Protein AF-A0A1J9QYQ4-F1 (afdb_monomer)

Secondary structure (DSSP, 8-state):
-PPPP------SHHHHHHHHHHHHHHHHHHHHHHHHHHHHHHHHHHHHHHHHHHHHHHHHHHHHHHHHHHHHHHHHHHHHHHHHHHHHHHHHHHHHHHHHHHHHHHHHHHHHHHHHHHHHHHHHHHHHHHHHHHHHHHHHHHHHHHHHHHHHHHHHHHHHHHHHTT---------------PPPPPPP------------------------------------------------------------------------

Radius of gyration: 69.28 Å; Cα contacts (8 Å, |Δi|>4): 0; chains: 1; bounding box: 137×69×219 Å

Mean predicted aligned error: 18.87 Å

Foldseek 3Di:
DDDDDDDPPPDPVVVVVVVVVVVVVVVVVVVVVVVVVVVVVVVVVVVVVVVVVVVVVVVVVVVVVVVVVVVVVVVVVVVVVVVVVVVVVVVVVVVVVVVVVVVVVVVVVVVVVVVVVVVVVVVVVVVVVVVVVVVVVVVVVVVVVVVVVVVVVVVVVVVVVVVVVPCPPDDDDDDDDDDDDDDDDDDDDDDDDDDDDDDDDDDDDDDDDDDPDPPPDDDPDDDDDDDDDDDDDDDDDDPDDDDDDPDDDPDPDDDDDDDD

Solvent-accessible surface area (backbone atoms only — not comparable to full-atom values): 16939 Å² total; per-residue (Å²): 138,82,85,81,86,79,82,93,80,83,75,73,72,63,56,58,56,51,53,57,51,52,56,57,54,55,67,63,48,55,63,53,58,52,50,53,49,52,51,48,53,51,51,52,50,50,50,51,53,50,51,51,50,52,51,51,51,52,49,54,52,50,53,51,53,51,54,50,51,54,51,53,51,52,50,52,52,50,55,52,52,51,50,51,50,50,53,52,51,52,52,50,52,51,51,54,51,53,51,50,51,50,52,52,52,52,51,48,52,51,50,50,54,52,49,53,54,51,50,53,51,50,52,51,52,54,51,52,50,51,50,52,53,53,51,51,52,52,49,52,53,52,48,53,52,50,52,55,53,52,52,49,51,50,53,52,50,54,54,49,55,57,48,66,78,66,58,72,85,78,88,81,81,85,90,77,88,84,84,86,82,86,83,81,82,84,81,83,84,82,77,80,83,88,80,84,82,80,86,85,81,91,77,94,76,82,91,78,78,86,87,85,86,89,85,82,78,83,82,80,86,77,87,82,83,89,79,90,83,84,81,95,74,89,77,91,78,79,91,73,87,78,84,78,78,86,76,82,82,83,79,82,77,79,83,78,84,79,90,131

Structure (mmCIF, N/CA/C/O backbone):
data_AF-A0A1J9QYQ4-F1
#
_entry.id   AF-A0A1J9QYQ4-F1
#
loop_
_atom_site.group_PDB
_atom_site.id
_atom_site.type_symbol
_atom_site.label_atom_id
_atom_site.label_alt_id
_atom_site.label_comp_id
_atom_site.label_asym_id
_atom_site.label_entity_id
_atom_site.label_seq_id
_atom_site.pdbx_PDB_ins_code
_atom_site.Cartn_x
_atom_site.Cartn_y
_atom_site.Cartn_z
_atom_site.occupancy
_atom_site.B_iso_or_equiv
_atom_site.auth_seq_id
_atom_site.auth_comp_id
_atom_site.auth_asym_id
_atom_site.auth_atom_id
_atom_site.pdbx_PDB_model_num
ATOM 1 N N . MET A 1 1 ? 65.890 -27.540 -121.790 1.00 46.41 1 MET A N 1
ATOM 2 C CA . MET A 1 1 ? 65.736 -26.117 -122.160 1.00 46.41 1 MET A CA 1
ATOM 3 C C . MET A 1 1 ? 65.415 -25.346 -120.889 1.00 46.41 1 MET A C 1
ATOM 5 O O . MET A 1 1 ? 64.316 -25.485 -120.377 1.00 46.41 1 MET A O 1
ATOM 9 N N . ASN A 1 2 ? 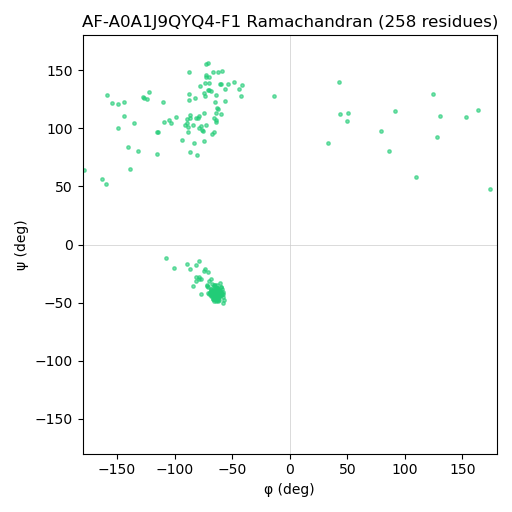66.407 -24.647 -120.334 1.00 45.38 2 ASN A N 1
ATOM 10 C CA . ASN A 1 2 ? 66.277 -23.819 -119.131 1.00 45.38 2 ASN A CA 1
ATOM 11 C C . ASN A 1 2 ? 65.833 -22.404 -119.531 1.00 45.38 2 ASN A C 1
ATOM 13 O O . ASN A 1 2 ? 66.490 -21.826 -120.401 1.00 45.38 2 ASN A O 1
ATOM 17 N N . PRO A 1 3 ? 64.788 -21.817 -118.920 1.00 64.88 3 PRO A N 1
ATOM 18 C CA . PRO A 1 3 ? 64.579 -20.384 -119.017 1.00 64.88 3 PRO A CA 1
ATOM 19 C C . PRO A 1 3 ? 65.604 -19.635 -118.140 1.00 64.88 3 PRO A C 1
ATOM 21 O O . PRO A 1 3 ? 65.907 -20.076 -117.028 1.00 64.88 3 PRO A O 1
ATOM 24 N N . PRO A 1 4 ? 66.159 -18.519 -118.642 1.00 53.59 4 PRO A N 1
ATOM 25 C CA . PR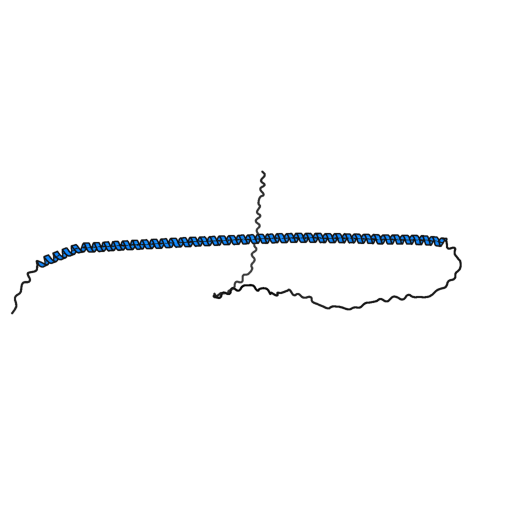O A 1 4 ? 67.156 -17.725 -117.943 1.00 53.59 4 PRO A CA 1
ATOM 26 C C . PRO A 1 4 ? 66.542 -16.931 -116.788 1.00 53.59 4 PRO A C 1
ATOM 28 O O . PRO A 1 4 ? 65.404 -16.459 -116.853 1.00 53.59 4 PRO A O 1
ATOM 31 N N . GLY A 1 5 ? 67.355 -16.785 -115.741 1.00 55.56 5 GLY A N 1
ATOM 32 C CA . GLY A 1 5 ? 67.069 -16.002 -114.552 1.00 55.56 5 GLY A CA 1
ATOM 33 C C . GLY A 1 5 ? 66.667 -14.566 -114.871 1.00 55.56 5 GLY A C 1
ATOM 34 O O . GLY A 1 5 ? 67.262 -13.895 -115.714 1.00 55.56 5 GLY A O 1
ATOM 35 N N . LYS A 1 6 ? 65.649 -14.104 -114.149 1.00 56.16 6 LYS A N 1
ATOM 36 C CA . LYS A 1 6 ? 65.265 -12.701 -114.064 1.00 56.16 6 LYS A CA 1
ATOM 37 C C . LYS A 1 6 ? 65.485 -12.245 -112.626 1.00 56.16 6 LYS A C 1
ATOM 39 O O . LYS A 1 6 ? 64.681 -12.521 -111.748 1.00 56.16 6 LYS A O 1
ATOM 44 N N . ASN A 1 7 ? 66.648 -11.634 -112.428 1.00 52.75 7 ASN A N 1
ATOM 45 C CA . ASN A 1 7 ? 66.885 -10.411 -111.664 1.00 52.75 7 ASN A CA 1
ATOM 46 C C . ASN A 1 7 ? 65.978 -10.182 -110.443 1.00 52.75 7 ASN A C 1
ATOM 48 O O . ASN A 1 7 ? 64.995 -9.453 -110.514 1.00 52.75 7 ASN A O 1
ATOM 52 N N . ALA A 1 8 ? 66.391 -10.735 -109.304 1.00 56.56 8 ALA A N 1
ATOM 53 C CA . ALA A 1 8 ? 66.002 -10.260 -107.982 1.00 56.56 8 ALA A CA 1
ATOM 54 C C . ALA A 1 8 ? 66.880 -9.049 -107.618 1.00 56.56 8 ALA A C 1
ATOM 56 O O . ALA A 1 8 ? 67.882 -9.208 -106.927 1.00 56.56 8 ALA A O 1
ATOM 57 N N . PHE A 1 9 ? 66.597 -7.865 -108.170 1.00 50.00 9 PHE A N 1
ATOM 58 C CA . PHE A 1 9 ? 67.326 -6.643 -107.796 1.00 50.00 9 PHE A CA 1
ATOM 59 C C . PHE A 1 9 ? 66.564 -5.354 -108.136 1.00 50.00 9 PHE A C 1
ATOM 61 O O . PHE A 1 9 ? 67.087 -4.456 -108.781 1.00 50.00 9 PHE A O 1
ATOM 68 N N . THR A 1 10 ? 65.312 -5.263 -107.704 1.00 53.84 10 THR A N 1
ATOM 69 C CA . THR A 1 10 ? 64.583 -3.997 -107.548 1.00 53.84 10 THR A CA 1
ATOM 70 C C . THR A 1 10 ? 63.612 -4.226 -106.401 1.00 53.84 10 THR A C 1
ATOM 72 O O . THR A 1 10 ? 62.668 -4.966 -106.619 1.00 53.84 10 THR A O 1
ATOM 75 N N . ASP A 1 11 ? 63.933 -3.752 -105.191 1.00 52.91 11 ASP A N 1
ATOM 76 C CA . ASP A 1 11 ? 62.990 -3.472 -104.078 1.00 52.91 11 ASP A CA 1
ATOM 77 C C . ASP A 1 11 ? 63.765 -3.072 -102.801 1.00 52.91 11 ASP A C 1
ATOM 79 O O . ASP A 1 11 ? 63.552 -3.595 -101.711 1.00 52.91 11 ASP A O 1
ATOM 83 N N . VAL A 1 12 ? 64.735 -2.156 -102.920 1.00 51.75 12 VAL A N 1
ATOM 84 C CA . VAL A 1 12 ? 65.411 -1.570 -101.740 1.00 51.75 12 VAL A CA 1
ATOM 85 C C . VAL A 1 12 ? 64.845 -0.182 -101.410 1.00 51.75 12 VAL A C 1
ATOM 87 O O . VAL A 1 12 ? 64.918 0.246 -100.263 1.00 51.75 12 VAL A O 1
ATOM 90 N N . GLU A 1 13 ? 64.193 0.495 -102.361 1.00 51.06 13 GLU A N 1
ATOM 91 C CA . GLU A 1 13 ? 63.594 1.817 -102.116 1.00 51.06 13 GLU A CA 1
ATOM 92 C C . GLU A 1 13 ? 62.157 1.761 -101.554 1.00 51.06 13 GLU A C 1
ATOM 94 O O . GLU A 1 13 ? 61.759 2.680 -100.837 1.00 51.06 13 GLU A O 1
ATOM 99 N N . ASP A 1 14 ? 61.420 0.654 -101.723 1.00 50.28 14 ASP A N 1
ATOM 100 C CA . ASP A 1 14 ? 60.082 0.478 -101.119 1.00 50.28 14 ASP A CA 1
ATOM 101 C C . ASP A 1 14 ? 60.117 0.023 -99.643 1.00 50.28 14 ASP A C 1
ATOM 103 O O . ASP A 1 14 ? 59.160 0.215 -98.890 1.00 50.28 14 ASP A O 1
ATOM 107 N N . VAL A 1 15 ? 61.252 -0.500 -99.162 1.00 52.12 15 VAL A N 1
ATOM 108 C CA . VAL A 1 15 ? 61.442 -0.865 -97.741 1.00 52.12 15 VAL A CA 1
ATOM 109 C C . VAL A 1 15 ? 61.687 0.374 -96.864 1.00 52.12 15 VAL A C 1
ATOM 111 O O . VAL A 1 15 ? 61.299 0.408 -95.691 1.00 52.12 15 VAL A O 1
ATOM 114 N N . VAL A 1 16 ? 62.280 1.429 -97.434 1.00 52.22 16 VAL A N 1
ATOM 115 C CA . VAL A 1 16 ? 62.594 2.683 -96.722 1.00 52.22 16 VAL A CA 1
ATOM 116 C C . VAL A 1 16 ? 61.350 3.573 -96.571 1.00 52.22 16 VAL A C 1
ATOM 118 O O . VAL A 1 16 ? 61.198 4.269 -95.566 1.00 52.22 16 VAL A O 1
ATOM 121 N N . THR A 1 17 ? 60.390 3.500 -97.498 1.00 51.81 17 THR A N 1
ATOM 122 C CA . THR A 1 17 ? 59.095 4.197 -97.371 1.00 51.81 17 THR A CA 1
ATOM 123 C C . THR A 1 17 ? 58.089 3.434 -96.496 1.00 51.81 17 THR A C 1
ATOM 125 O O . THR A 1 17 ? 57.285 4.072 -95.809 1.00 51.81 17 THR A O 1
ATOM 128 N N . ALA A 1 18 ? 58.166 2.098 -96.417 1.00 53.75 18 ALA A N 1
ATOM 129 C CA . ALA A 1 18 ? 57.350 1.288 -95.502 1.00 53.75 18 ALA A CA 1
ATOM 130 C C . ALA A 1 18 ? 57.719 1.507 -94.020 1.00 53.75 18 ALA A C 1
ATOM 132 O O . ALA A 1 18 ? 56.843 1.734 -93.183 1.00 53.75 18 ALA A O 1
ATOM 133 N N . THR A 1 19 ? 59.015 1.555 -93.697 1.00 54.12 19 THR A N 1
ATOM 134 C CA . THR A 1 19 ? 59.499 1.793 -92.322 1.00 54.12 19 THR A CA 1
ATOM 135 C C . THR A 1 19 ? 59.249 3.224 -91.836 1.00 54.12 19 THR A C 1
ATOM 137 O O . THR A 1 19 ? 58.938 3.436 -90.662 1.00 54.12 19 THR A O 1
ATOM 140 N N . SER A 1 20 ? 59.269 4.219 -92.732 1.00 52.69 20 SER A N 1
ATOM 141 C CA . SER A 1 20 ? 58.924 5.602 -92.371 1.00 52.69 20 SER A CA 1
ATOM 142 C C . SER A 1 20 ? 57.418 5.816 -92.137 1.00 52.69 20 SER A C 1
ATOM 144 O O . SER A 1 20 ? 57.039 6.770 -91.450 1.00 52.69 20 SER A O 1
ATOM 146 N N . ARG A 1 21 ? 56.545 4.943 -92.665 1.00 53.66 21 ARG A N 1
ATOM 147 C CA . ARG A 1 21 ? 55.085 4.999 -92.455 1.00 53.66 21 ARG A CA 1
ATOM 148 C C . ARG A 1 21 ? 54.658 4.326 -91.147 1.00 53.66 21 ARG A C 1
ATOM 150 O O . ARG A 1 21 ? 53.767 4.839 -90.471 1.00 53.66 21 ARG A O 1
ATOM 157 N N . GLU A 1 22 ? 55.329 3.246 -90.747 1.00 56.28 22 GLU A N 1
ATOM 158 C CA . GLU A 1 22 ? 55.095 2.578 -89.456 1.00 56.28 22 GLU A CA 1
ATOM 159 C C . GLU A 1 22 ? 55.623 3.393 -88.266 1.00 56.28 22 GLU A C 1
ATOM 161 O O . GLU A 1 22 ? 54.964 3.475 -87.226 1.00 56.28 22 GLU A O 1
ATOM 166 N N . PHE A 1 23 ? 56.747 4.097 -88.433 1.00 55.88 23 PHE A N 1
ATOM 167 C CA . PHE A 1 23 ? 57.279 4.979 -87.390 1.00 55.88 23 PHE A CA 1
ATOM 168 C C . PHE A 1 23 ? 56.357 6.182 -87.108 1.00 55.88 23 PHE A C 1
ATOM 170 O O . PHE A 1 23 ? 56.184 6.580 -85.956 1.00 55.88 23 PHE A O 1
ATOM 177 N N . ASN A 1 24 ? 55.685 6.718 -88.134 1.00 57.03 24 ASN A N 1
ATOM 178 C CA . ASN A 1 24 ? 54.745 7.833 -87.970 1.00 57.03 24 ASN A CA 1
ATOM 179 C C . ASN A 1 24 ? 53.371 7.386 -87.414 1.00 57.03 24 ASN A C 1
ATOM 181 O O . ASN A 1 24 ? 52.717 8.145 -86.702 1.00 57.03 24 ASN A O 1
ATOM 185 N N . GLN A 1 25 ? 52.948 6.136 -87.655 1.00 61.09 25 GLN A N 1
ATOM 186 C CA . GLN A 1 25 ? 51.765 5.553 -86.995 1.00 61.09 25 GLN A CA 1
ATOM 187 C C . GLN A 1 25 ? 52.007 5.231 -85.514 1.00 61.09 25 GLN A C 1
ATOM 189 O O . GLN A 1 25 ? 51.106 5.408 -84.696 1.00 61.09 25 GLN A O 1
ATOM 194 N N . SER A 1 26 ? 53.219 4.806 -85.154 1.00 61.38 26 SER A N 1
ATOM 195 C CA . SER A 1 26 ? 53.617 4.562 -83.761 1.00 61.38 26 SER A CA 1
ATOM 196 C C . SER A 1 26 ? 53.570 5.842 -82.911 1.00 61.38 26 SER A C 1
ATOM 198 O O . SER A 1 26 ? 53.078 5.831 -81.781 1.00 61.38 26 SER A O 1
ATOM 200 N N . ASN A 1 27 ? 53.979 6.982 -83.480 1.00 65.31 27 ASN A N 1
ATOM 201 C CA . ASN A 1 27 ? 54.030 8.250 -82.748 1.00 65.31 27 ASN A CA 1
ATOM 202 C C . ASN A 1 27 ? 52.642 8.883 -82.500 1.00 65.31 27 ASN A C 1
ATOM 204 O O . ASN A 1 27 ? 52.478 9.647 -81.553 1.00 65.31 27 ASN A O 1
ATOM 208 N N . MET A 1 28 ? 51.630 8.536 -83.308 1.00 64.12 28 MET A N 1
ATOM 209 C CA . MET A 1 28 ? 50.243 9.001 -83.135 1.00 64.12 28 MET A CA 1
ATOM 210 C C . MET A 1 28 ? 49.391 8.101 -82.222 1.00 64.12 28 MET A C 1
ATOM 212 O O . MET A 1 28 ? 48.359 8.558 -81.745 1.00 64.12 28 MET A O 1
ATOM 216 N N . ARG A 1 29 ? 49.805 6.853 -81.946 1.00 73.06 29 ARG A N 1
ATOM 217 C CA . ARG A 1 29 ? 49.089 5.937 -81.027 1.00 73.06 29 ARG A CA 1
ATOM 218 C C . ARG A 1 29 ? 49.399 6.189 -79.549 1.00 73.06 29 ARG A C 1
ATOM 220 O O . ARG A 1 29 ? 48.534 6.023 -78.696 1.00 73.06 29 ARG A O 1
ATOM 227 N N . ARG A 1 30 ? 50.614 6.648 -79.242 1.00 76.94 30 ARG A N 1
ATOM 228 C CA . ARG A 1 30 ? 51.075 6.901 -77.867 1.00 76.94 30 ARG A CA 1
ATOM 229 C C . ARG A 1 30 ? 50.227 7.931 -77.081 1.00 76.94 30 ARG A C 1
ATOM 231 O O . ARG A 1 30 ? 49.970 7.684 -75.907 1.00 76.94 30 ARG A O 1
ATOM 238 N N . PRO A 1 31 ? 49.726 9.030 -77.683 1.00 86.25 31 PRO A N 1
ATOM 239 C CA . PRO A 1 31 ? 48.844 9.980 -76.994 1.00 86.25 31 PRO A CA 1
ATOM 240 C C . PRO A 1 31 ? 47.428 9.453 -76.704 1.00 86.25 31 PRO A C 1
ATOM 242 O O . PRO A 1 31 ? 46.764 9.974 -75.809 1.00 86.25 31 PRO A O 1
ATOM 245 N N . GLU A 1 32 ? 46.932 8.467 -77.461 1.00 87.44 32 GLU A N 1
ATOM 246 C CA . GLU A 1 32 ? 45.596 7.890 -77.240 1.00 87.44 32 GLU A CA 1
ATOM 247 C C . GLU A 1 32 ? 45.595 6.931 -76.043 1.00 87.44 32 GLU A C 1
ATOM 249 O O . GLU A 1 32 ? 44.718 7.030 -75.186 1.00 87.44 32 GLU A O 1
ATOM 254 N N . GLU A 1 33 ? 46.624 6.088 -75.921 1.00 89.19 33 GLU A N 1
ATOM 255 C CA . GLU A 1 33 ? 46.789 5.176 -74.779 1.00 89.19 33 GLU A CA 1
ATOM 256 C C . GLU A 1 33 ? 46.980 5.931 -73.449 1.00 89.19 33 GLU A C 1
ATOM 258 O O . GLU A 1 33 ? 46.441 5.528 -72.416 1.00 89.19 33 GLU A O 1
ATOM 263 N N . GLU A 1 34 ? 47.705 7.057 -73.459 1.00 91.69 34 GLU A N 1
ATOM 264 C CA . GLU A 1 34 ? 47.872 7.905 -72.269 1.00 91.69 34 GLU A CA 1
ATOM 265 C C . GLU A 1 34 ? 46.545 8.551 -71.836 1.00 91.69 34 GLU A C 1
ATOM 267 O O . GLU A 1 34 ? 46.222 8.539 -70.647 1.00 91.69 34 GLU A O 1
ATOM 272 N N . ARG A 1 35 ? 45.723 9.028 -72.783 1.00 90.69 35 ARG A N 1
ATOM 273 C CA . ARG A 1 35 ? 44.386 9.576 -72.484 1.00 90.69 35 ARG A CA 1
ATOM 274 C C . ARG A 1 35 ? 43.430 8.520 -71.938 1.00 90.69 35 ARG A C 1
ATOM 276 O O . ARG A 1 35 ? 42.704 8.803 -70.988 1.00 90.69 35 ARG A O 1
ATOM 283 N N . GLU A 1 36 ? 43.440 7.309 -72.496 1.00 94.31 36 GLU A N 1
ATOM 284 C CA . GLU A 1 36 ? 42.609 6.206 -71.998 1.00 94.31 36 GLU A CA 1
ATOM 285 C C . GLU A 1 36 ? 43.013 5.807 -70.570 1.00 94.31 36 GLU A C 1
ATOM 287 O O . GLU A 1 36 ? 42.156 5.574 -69.710 1.00 94.31 36 GLU A O 1
ATOM 292 N N . LYS A 1 37 ? 44.319 5.789 -70.279 1.00 94.50 37 LYS A N 1
ATOM 293 C CA . LYS A 1 37 ? 44.828 5.521 -68.933 1.00 94.50 37 LYS A CA 1
ATOM 294 C C . LYS A 1 37 ? 44.422 6.612 -67.937 1.00 94.50 37 LYS A C 1
ATOM 296 O O . LYS A 1 37 ? 43.935 6.276 -66.859 1.00 94.50 37 LYS A O 1
ATOM 301 N N . GLU A 1 38 ? 44.561 7.890 -68.292 1.00 94.38 38 GLU A N 1
ATOM 302 C CA . GLU A 1 38 ? 44.126 9.011 -67.445 1.00 94.38 38 GLU A CA 1
ATOM 303 C C . GLU A 1 38 ? 42.611 8.993 -67.191 1.00 94.38 38 GLU A C 1
ATOM 305 O O . GLU A 1 38 ? 42.165 9.225 -66.064 1.00 94.38 38 GLU A O 1
ATOM 310 N N . GLU A 1 39 ? 41.799 8.679 -68.205 1.00 95.50 39 GLU A N 1
ATOM 311 C CA . GLU A 1 39 ? 40.346 8.565 -68.051 1.00 95.50 39 GLU A CA 1
ATOM 312 C C . GLU A 1 39 ? 39.969 7.396 -67.131 1.00 95.50 39 GLU A C 1
ATOM 314 O O . GLU A 1 39 ? 39.103 7.539 -66.259 1.00 95.50 39 GLU A O 1
ATOM 319 N N . ARG A 1 40 ? 40.661 6.257 -67.257 1.00 95.00 40 ARG A N 1
ATOM 320 C CA . ARG A 1 40 ? 40.462 5.093 -66.389 1.00 95.00 40 ARG A CA 1
ATOM 321 C C . ARG A 1 40 ? 40.855 5.384 -64.943 1.00 95.00 40 ARG A C 1
ATOM 323 O O . ARG A 1 40 ? 40.077 5.068 -64.045 1.00 95.00 40 ARG A O 1
ATOM 330 N N . GLU A 1 41 ? 41.999 6.027 -64.713 1.00 96.31 41 GLU A N 1
ATOM 331 C CA . GLU A 1 41 ? 42.445 6.437 -63.374 1.00 96.31 41 GLU A CA 1
ATOM 332 C C . GLU A 1 41 ? 41.489 7.465 -62.751 1.00 96.31 41 GLU A C 1
ATOM 334 O O . GLU A 1 41 ? 41.138 7.363 -61.571 1.00 96.31 41 GLU A O 1
ATOM 339 N N . LYS A 1 42 ? 40.990 8.425 -63.541 1.00 96.50 42 LYS A N 1
ATOM 340 C CA . LYS A 1 42 ? 39.992 9.402 -63.087 1.00 96.50 42 LYS A CA 1
ATOM 341 C C . LYS A 1 42 ? 38.673 8.728 -62.704 1.00 96.50 42 LYS A C 1
ATOM 343 O O . LYS A 1 42 ? 38.123 9.041 -61.647 1.00 96.50 42 LYS A O 1
ATOM 348 N N . LYS A 1 43 ? 38.188 7.787 -63.518 1.00 96.50 43 LYS A N 1
ATOM 349 C CA . LYS A 1 43 ? 36.958 7.027 -63.254 1.00 96.50 43 LYS A CA 1
ATOM 350 C C . LYS A 1 43 ? 37.093 6.124 -62.027 1.00 96.50 43 LYS A C 1
ATOM 352 O O . LYS A 1 43 ? 36.175 6.070 -61.213 1.00 96.50 43 LYS A O 1
ATOM 357 N N . GLU A 1 44 ? 38.238 5.465 -61.852 1.00 97.00 44 GLU A N 1
ATOM 358 C CA . GLU A 1 44 ? 38.523 4.643 -60.670 1.00 97.00 44 GLU A CA 1
ATOM 359 C C . GLU A 1 44 ? 38.592 5.495 -59.394 1.00 97.00 44 GLU A C 1
ATOM 361 O O . GLU A 1 44 ? 38.019 5.127 -58.364 1.00 97.00 44 GLU A O 1
ATOM 366 N N . LYS A 1 45 ? 39.227 6.672 -59.461 1.00 96.62 45 LYS A N 1
ATOM 367 C CA . LYS A 1 45 ? 39.272 7.618 -58.342 1.00 96.62 45 LYS A CA 1
ATOM 368 C C . LYS A 1 45 ? 37.878 8.132 -57.974 1.00 96.62 45 LYS A C 1
ATOM 370 O O . LYS A 1 45 ? 37.538 8.139 -56.793 1.00 96.62 45 LYS A O 1
ATOM 375 N N . GLU A 1 46 ? 37.057 8.508 -58.954 1.00 96.75 46 GLU A N 1
ATOM 376 C CA . GLU A 1 46 ? 35.680 8.960 -58.719 1.00 96.75 46 GLU A CA 1
ATOM 377 C C . GLU A 1 46 ? 34.804 7.845 -58.122 1.00 96.75 46 GLU A C 1
ATOM 379 O O . GLU A 1 46 ? 34.051 8.079 -57.173 1.00 96.75 46 GLU A O 1
ATOM 384 N N . GLU A 1 47 ? 34.938 6.607 -58.608 1.00 97.25 47 GLU A N 1
ATOM 385 C CA . GLU A 1 47 ? 34.223 5.455 -58.055 1.00 97.25 47 GLU A CA 1
ATOM 386 C C . GLU A 1 47 ? 34.650 5.162 -56.608 1.00 97.25 47 GLU A C 1
ATOM 388 O O . GLU A 1 47 ? 33.800 4.893 -55.752 1.00 97.25 47 GLU A O 1
ATOM 393 N N . ARG A 1 48 ? 35.950 5.264 -56.305 1.00 96.06 48 ARG A N 1
ATOM 394 C CA . ARG A 1 48 ? 36.481 5.096 -54.947 1.00 96.06 48 ARG A CA 1
ATOM 395 C C . ARG A 1 48 ? 35.981 6.189 -54.005 1.00 96.06 48 ARG A C 1
ATOM 397 O O . ARG A 1 48 ? 35.525 5.869 -52.910 1.00 96.06 48 ARG A O 1
ATOM 404 N N . GLU A 1 49 ? 35.989 7.450 -54.435 1.00 97.31 49 GLU A N 1
ATOM 405 C CA . GLU A 1 49 ? 35.445 8.567 -53.652 1.00 97.31 49 GLU A CA 1
ATOM 406 C C . GLU A 1 49 ? 33.934 8.423 -53.417 1.00 97.31 49 GLU A C 1
ATOM 408 O O . GLU A 1 49 ? 33.440 8.729 -52.328 1.00 97.31 49 GLU A O 1
ATOM 413 N N . ARG A 1 50 ? 33.182 7.921 -54.406 1.00 96.88 50 ARG A N 1
ATOM 414 C CA . ARG A 1 50 ? 31.748 7.643 -54.262 1.00 96.88 50 ARG A CA 1
ATOM 415 C C . ARG A 1 50 ? 31.486 6.517 -53.261 1.00 96.88 50 ARG A C 1
ATOM 417 O O . ARG A 1 50 ? 30.625 6.681 -52.398 1.00 96.88 50 ARG A O 1
ATOM 424 N N . LYS A 1 51 ? 32.237 5.412 -53.339 1.00 97.00 51 LYS A N 1
ATOM 425 C CA . LYS A 1 51 ? 32.149 4.292 -52.385 1.00 97.00 51 LYS A CA 1
ATOM 426 C C . LYS A 1 51 ? 32.496 4.738 -50.963 1.00 97.00 51 LYS A C 1
ATOM 428 O O . LYS A 1 51 ? 31.744 4.438 -50.042 1.00 97.00 51 LYS A O 1
ATOM 433 N N . GLU A 1 52 ? 33.557 5.525 -50.786 1.00 97.38 52 GLU A N 1
ATOM 434 C CA . GLU A 1 52 ? 33.958 6.038 -49.470 1.00 97.38 52 GLU A CA 1
ATOM 435 C C . GLU A 1 52 ? 32.904 6.986 -48.868 1.00 97.38 52 GLU A C 1
ATOM 437 O O . GLU A 1 52 ? 32.600 6.904 -47.676 1.00 97.38 52 GLU A O 1
ATOM 442 N N . LYS A 1 53 ? 32.296 7.865 -49.680 1.00 96.75 53 LYS A N 1
ATOM 443 C CA . LYS A 1 53 ? 31.184 8.725 -49.236 1.00 96.75 53 LYS A CA 1
ATOM 444 C C . LYS A 1 53 ? 29.955 7.907 -48.834 1.00 96.75 53 LYS A C 1
ATOM 446 O O . LYS A 1 53 ? 29.365 8.185 -47.791 1.00 96.75 53 LYS A O 1
ATOM 451 N N . GLU A 1 54 ? 29.593 6.888 -49.613 1.00 97.12 54 GLU A N 1
ATOM 452 C CA . GLU A 1 54 ? 28.455 6.013 -49.310 1.00 97.12 54 GLU A CA 1
ATOM 453 C C . GLU A 1 54 ? 28.687 5.189 -48.030 1.00 97.12 54 GLU A C 1
ATOM 455 O O . GLU A 1 54 ? 27.775 5.035 -47.212 1.00 97.12 54 GLU A O 1
ATOM 460 N N . GLU A 1 55 ? 29.904 4.685 -47.810 1.00 97.31 55 GLU A N 1
ATOM 461 C CA . GLU A 1 55 ? 30.269 3.984 -46.576 1.00 97.31 55 GLU A CA 1
ATOM 462 C C . GLU A 1 55 ? 30.227 4.909 -45.356 1.00 97.31 55 GLU A C 1
ATOM 464 O O . GLU A 1 55 ? 29.613 4.546 -44.347 1.00 97.31 55 GLU A O 1
ATOM 469 N N . LYS A 1 56 ? 30.772 6.130 -45.462 1.00 96.94 56 LYS A N 1
ATOM 470 C CA . LYS A 1 56 ? 30.700 7.150 -44.402 1.00 96.94 56 LYS A CA 1
ATOM 471 C C . LYS A 1 56 ? 29.256 7.519 -44.056 1.00 96.94 56 LYS A C 1
ATOM 473 O O . LYS A 1 56 ? 28.906 7.572 -42.876 1.00 96.94 56 LYS A O 1
ATOM 478 N N . GLU A 1 57 ? 28.388 7.706 -45.051 1.00 97.50 57 GLU A N 1
ATOM 479 C CA . GLU A 1 57 ? 26.969 8.003 -44.818 1.00 97.50 57 GLU A CA 1
ATOM 480 C C . GLU A 1 57 ? 26.243 6.822 -44.147 1.00 97.50 57 GLU A C 1
ATOM 482 O O . GLU A 1 57 ? 25.464 7.006 -43.201 1.00 97.50 57 GLU A O 1
ATOM 487 N N . LYS A 1 58 ? 26.525 5.582 -44.575 1.00 96.88 58 LYS A N 1
ATOM 488 C CA . LYS A 1 58 ? 25.978 4.368 -43.946 1.00 96.88 58 LYS A CA 1
ATOM 489 C C . LYS A 1 58 ? 26.441 4.221 -42.497 1.00 96.88 58 LYS A C 1
ATOM 491 O O . LYS A 1 58 ? 25.620 3.865 -41.645 1.00 96.88 58 LYS A O 1
ATOM 496 N N . GLU A 1 59 ? 27.710 4.486 -42.199 1.00 97.38 59 GLU A N 1
ATOM 497 C CA . GLU A 1 59 ? 28.253 4.433 -40.839 1.00 97.38 59 GLU A CA 1
ATOM 498 C C . GLU A 1 59 ? 27.633 5.519 -39.947 1.00 97.38 59 GLU A C 1
ATOM 500 O O . GLU A 1 59 ? 27.149 5.219 -38.850 1.00 97.38 59 GLU A O 1
ATOM 505 N N . GLU A 1 60 ? 27.530 6.759 -40.433 1.00 97.38 60 GLU A N 1
ATOM 506 C CA . GLU A 1 60 ? 26.903 7.853 -39.689 1.00 97.38 60 GLU A CA 1
ATOM 507 C C . GLU A 1 60 ? 25.422 7.556 -39.402 1.00 97.38 60 GLU A C 1
ATOM 509 O O . GLU A 1 60 ? 24.942 7.750 -38.278 1.00 97.38 60 GLU A O 1
ATOM 514 N N . LYS A 1 61 ? 24.696 7.001 -40.380 1.00 96.81 61 LYS A N 1
ATOM 515 C CA . LYS A 1 61 ? 23.298 6.580 -40.219 1.00 96.81 61 LYS A CA 1
ATOM 516 C C . LYS A 1 61 ? 23.153 5.440 -39.209 1.00 96.81 61 LYS A C 1
ATOM 518 O O . LYS A 1 61 ? 22.216 5.466 -38.406 1.00 96.81 61 LYS A O 1
ATOM 523 N N . LYS A 1 62 ? 24.066 4.460 -39.201 1.00 96.88 62 LYS A N 1
ATOM 524 C CA . LYS A 1 62 ? 24.102 3.391 -38.183 1.00 96.88 62 LYS A CA 1
ATOM 525 C C . LYS A 1 62 ? 24.357 3.972 -36.789 1.00 96.88 62 LYS A C 1
ATOM 527 O O . LYS A 1 62 ? 23.582 3.696 -35.876 1.00 96.88 62 LYS A O 1
ATOM 532 N N . LYS A 1 63 ? 25.346 4.860 -36.648 1.00 97.31 63 LYS A N 1
ATOM 533 C CA . LYS A 1 63 ? 25.698 5.518 -35.379 1.00 97.31 63 LYS A CA 1
ATOM 534 C C . LYS A 1 63 ? 24.564 6.393 -34.834 1.00 97.31 63 LYS A C 1
ATOM 536 O O . LYS A 1 63 ? 24.313 6.387 -33.629 1.00 97.31 63 LYS A O 1
ATOM 541 N N . LYS A 1 64 ? 23.837 7.118 -35.696 1.00 96.88 64 LYS A N 1
ATOM 542 C CA . LYS A 1 64 ? 22.634 7.883 -35.309 1.00 96.88 64 LYS A CA 1
ATOM 543 C C . LYS A 1 64 ? 21.518 6.961 -34.809 1.00 96.88 64 LYS A C 1
ATOM 545 O O . LYS A 1 64 ? 21.001 7.192 -33.718 1.00 96.88 64 LYS A O 1
ATOM 550 N N . LYS A 1 65 ? 21.206 5.885 -35.544 1.00 96.25 65 LYS A N 1
ATOM 551 C CA . LYS A 1 65 ? 20.187 4.897 -35.140 1.00 96.25 65 LYS A CA 1
ATOM 552 C C . LYS A 1 65 ? 20.525 4.210 -33.814 1.00 96.25 65 LYS A C 1
ATOM 554 O O . LYS A 1 65 ? 19.636 3.991 -32.997 1.00 96.25 65 LYS A O 1
ATOM 559 N N . GLU A 1 66 ? 21.790 3.877 -33.580 1.00 97.44 66 GLU A N 1
ATOM 560 C CA . GLU A 1 66 ? 22.230 3.252 -32.329 1.00 97.44 66 GLU A CA 1
ATOM 561 C C . GLU A 1 66 ? 22.123 4.216 -31.138 1.00 97.44 66 GLU A C 1
ATOM 563 O O . GLU A 1 66 ? 21.569 3.857 -30.096 1.00 97.44 66 GLU A O 1
ATOM 568 N N . LYS A 1 67 ? 22.559 5.474 -31.304 1.00 96.44 67 LYS A N 1
ATOM 569 C CA . LYS A 1 67 ? 22.392 6.521 -30.282 1.00 96.44 67 LYS A CA 1
ATOM 570 C C . LYS A 1 67 ? 20.921 6.763 -29.941 1.00 96.44 67 LYS A C 1
ATOM 572 O O . LYS A 1 67 ? 20.588 6.924 -28.768 1.00 96.44 67 LYS A O 1
ATOM 577 N N . GLU A 1 68 ? 20.042 6.770 -30.941 1.00 97.75 68 GLU A N 1
ATOM 578 C CA . GLU A 1 68 ? 18.603 6.939 -30.740 1.00 97.75 68 GLU A CA 1
ATOM 579 C C . GLU A 1 68 ? 17.988 5.753 -29.983 1.00 97.75 68 GLU A C 1
ATOM 581 O O . GLU A 1 68 ? 17.273 5.964 -29.000 1.00 97.75 68 GLU A O 1
ATOM 586 N N . LYS A 1 69 ? 18.335 4.512 -30.358 1.00 97.25 69 LYS A N 1
ATOM 587 C CA . LYS A 1 69 ? 17.917 3.303 -29.628 1.00 97.25 69 LYS A CA 1
ATOM 588 C C . LYS A 1 69 ? 18.365 3.346 -28.168 1.00 97.25 69 LYS A C 1
ATOM 590 O O . LYS A 1 69 ? 17.531 3.174 -27.283 1.00 97.25 69 LYS A O 1
ATOM 595 N N . LYS A 1 70 ? 19.634 3.678 -27.907 1.00 97.44 70 LYS A N 1
ATOM 596 C CA . LYS A 1 70 ? 20.182 3.784 -26.545 1.00 97.44 70 LYS A CA 1
ATOM 597 C C . LYS A 1 70 ? 19.497 4.883 -25.724 1.00 97.44 70 LYS A C 1
ATOM 599 O O . LYS A 1 70 ? 19.244 4.698 -24.536 1.00 97.44 70 LYS A O 1
ATOM 604 N N . LYS A 1 71 ? 19.153 6.020 -26.344 1.00 97.38 71 LYS A N 1
ATOM 605 C CA . LYS A 1 71 ? 18.400 7.101 -25.684 1.00 97.38 71 LYS A CA 1
ATOM 606 C C . LYS A 1 71 ? 16.969 6.668 -25.349 1.00 97.38 71 LYS A C 1
ATOM 608 O O . LYS A 1 71 ? 16.507 6.944 -24.245 1.00 97.38 71 LYS A O 1
ATOM 613 N N . LYS A 1 72 ? 16.288 5.970 -26.264 1.00 97.31 72 LYS A N 1
ATOM 614 C CA . LYS A 1 72 ? 14.928 5.450 -26.052 1.00 97.31 72 LYS A CA 1
ATOM 615 C C . LYS A 1 72 ? 14.891 4.378 -24.961 1.00 97.31 72 LYS A C 1
ATOM 617 O O . LYS A 1 72 ? 14.007 4.414 -24.114 1.00 97.31 72 LYS A O 1
ATOM 622 N N . GLU A 1 73 ? 15.866 3.475 -24.945 1.00 97.75 73 GLU A N 1
ATOM 623 C CA . GLU A 1 73 ? 15.998 2.442 -23.914 1.00 97.75 73 GLU A CA 1
ATOM 624 C C . GLU A 1 73 ? 16.284 3.048 -22.535 1.00 97.75 73 GLU A C 1
ATOM 626 O O . GLU A 1 73 ? 15.607 2.711 -21.566 1.00 97.75 73 GLU A O 1
ATOM 631 N N . LYS A 1 74 ? 17.204 4.021 -22.451 1.00 97.81 74 LYS A N 1
ATOM 632 C CA . LYS A 1 74 ? 17.473 4.744 -21.200 1.00 97.81 74 LYS A CA 1
ATOM 633 C C . LYS A 1 74 ? 16.229 5.473 -20.687 1.00 97.81 74 LYS A C 1
ATOM 635 O O . LYS A 1 74 ? 15.955 5.406 -19.494 1.00 97.81 74 LYS A O 1
ATOM 640 N N . LYS A 1 75 ? 15.467 6.127 -21.573 1.00 97.44 75 LYS A N 1
ATOM 641 C CA . LYS A 1 75 ? 14.217 6.804 -21.200 1.00 97.44 75 LYS A CA 1
ATOM 642 C C . LYS A 1 75 ? 13.175 5.810 -20.680 1.00 97.44 75 LYS A C 1
ATOM 644 O O . LYS A 1 75 ? 12.608 6.044 -19.623 1.00 97.44 75 LYS A O 1
ATOM 649 N N . LYS A 1 76 ? 12.990 4.677 -21.365 1.00 97.69 76 LYS A N 1
ATOM 650 C CA . LYS A 1 76 ? 12.059 3.624 -20.933 1.00 97.69 76 LYS A CA 1
ATOM 651 C C . LYS A 1 76 ? 12.436 3.057 -19.561 1.00 97.69 76 LYS A C 1
ATOM 653 O O . LYS A 1 76 ? 11.563 2.872 -18.726 1.00 97.69 76 LYS A O 1
ATOM 658 N N . LYS A 1 77 ? 13.732 2.837 -19.310 1.00 97.69 77 LYS A N 1
ATOM 659 C CA . LYS A 1 77 ? 14.225 2.366 -18.009 1.00 97.69 77 LYS A CA 1
ATOM 660 C C . LYS A 1 77 ? 13.983 3.386 -16.890 1.00 97.69 77 LYS A C 1
ATOM 662 O O . LYS A 1 77 ? 13.614 2.989 -15.794 1.00 97.69 77 LYS A O 1
ATOM 667 N N . GLN A 1 78 ? 14.160 4.679 -17.170 1.00 97.62 78 GLN A N 1
ATOM 668 C CA . GLN A 1 78 ? 13.857 5.747 -16.209 1.00 97.62 78 GLN A CA 1
ATOM 669 C C . GLN A 1 78 ? 12.356 5.850 -15.912 1.00 97.62 78 GLN A C 1
ATOM 671 O O . GLN A 1 78 ? 11.987 5.949 -14.750 1.00 97.62 78 GLN A O 1
ATOM 676 N N . GLU A 1 79 ? 11.498 5.767 -16.934 1.00 97.75 79 GLU A N 1
ATOM 677 C CA . GLU A 1 79 ? 10.036 5.765 -16.760 1.00 97.75 79 GLU A CA 1
ATOM 678 C C . GLU A 1 79 ? 9.562 4.540 -15.951 1.00 97.75 79 GLU A C 1
ATOM 680 O O . GLU A 1 79 ? 8.681 4.659 -15.103 1.00 97.75 79 GLU A O 1
ATOM 685 N N . GLU A 1 80 ? 10.163 3.365 -16.163 1.00 98.00 80 GLU A N 1
ATOM 686 C CA . GLU A 1 80 ? 9.850 2.148 -15.401 1.00 98.00 80 GLU A CA 1
ATOM 687 C C . GLU A 1 80 ? 10.310 2.237 -13.935 1.00 98.00 80 GLU A C 1
ATOM 689 O O . GLU A 1 80 ? 9.574 1.843 -13.031 1.00 98.00 80 GLU A O 1
ATOM 694 N N . GLU A 1 81 ? 11.496 2.796 -13.684 1.00 98.06 81 GLU A N 1
ATOM 695 C CA . GLU A 1 81 ? 12.015 3.023 -12.330 1.00 98.06 81 GLU A CA 1
ATOM 696 C C . GLU A 1 81 ? 11.180 4.061 -11.564 1.00 98.06 81 GLU A C 1
ATOM 698 O O . GLU A 1 81 ? 10.853 3.852 -10.395 1.00 98.06 81 GLU A O 1
ATOM 703 N N . GLU A 1 82 ? 10.769 5.144 -12.229 1.00 98.12 82 GLU A N 1
ATOM 704 C CA . GLU A 1 82 ? 9.886 6.158 -11.650 1.00 98.12 82 GLU A CA 1
ATOM 705 C C . GLU A 1 82 ? 8.508 5.579 -11.320 1.00 98.12 82 GLU A C 1
ATOM 707 O O . GLU A 1 82 ? 8.005 5.783 -10.213 1.00 98.12 82 GLU A O 1
ATOM 712 N N . LYS A 1 83 ? 7.931 4.781 -12.227 1.00 97.94 83 LYS A N 1
ATOM 713 C CA . LYS A 1 83 ? 6.657 4.099 -11.981 1.00 97.94 83 LYS A CA 1
ATOM 714 C C . LYS A 1 83 ? 6.748 3.141 -10.792 1.00 9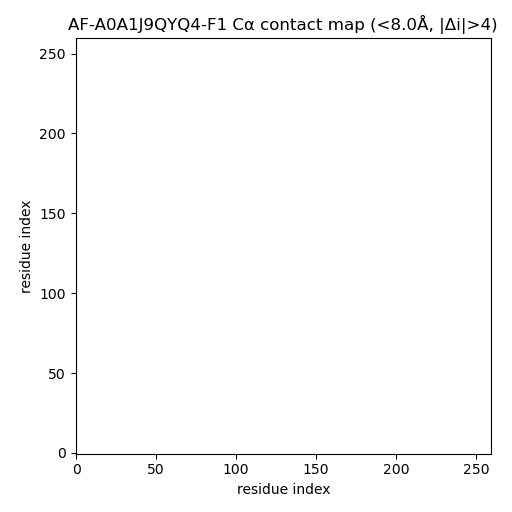7.94 83 LYS A C 1
ATOM 716 O O . LYS A 1 83 ? 5.874 3.156 -9.931 1.00 97.94 83 LYS A O 1
ATOM 721 N N . LYS A 1 84 ? 7.824 2.354 -10.700 1.00 97.94 84 LYS A N 1
ATOM 722 C CA . LYS A 1 84 ? 8.048 1.444 -9.569 1.00 97.94 84 LYS A CA 1
ATOM 723 C C . LYS A 1 84 ? 8.168 2.203 -8.245 1.00 97.94 84 LYS A C 1
ATOM 725 O O . LYS A 1 84 ? 7.617 1.764 -7.240 1.00 97.94 84 LYS A O 1
ATOM 730 N N . LYS A 1 85 ? 8.846 3.354 -8.245 1.00 97.94 85 LYS A N 1
ATOM 731 C CA . LYS A 1 85 ? 8.969 4.211 -7.059 1.00 97.94 85 LYS A CA 1
ATOM 732 C C . LYS A 1 85 ? 7.619 4.796 -6.630 1.00 97.94 85 LYS A C 1
ATOM 734 O O . LYS A 1 85 ? 7.334 4.819 -5.437 1.00 97.94 85 LYS A O 1
ATOM 739 N N . GLN A 1 86 ? 6.784 5.219 -7.580 1.00 97.50 86 GLN A N 1
ATOM 740 C CA . GLN A 1 86 ? 5.424 5.694 -7.294 1.00 97.50 86 GLN A CA 1
ATOM 741 C C . GLN A 1 86 ? 4.534 4.580 -6.724 1.00 97.50 86 GLN A C 1
ATOM 743 O O . GLN A 1 86 ? 3.825 4.811 -5.748 1.00 97.50 86 GLN A O 1
ATOM 748 N N . GLU A 1 87 ? 4.601 3.366 -7.279 1.00 97.50 87 GLU A N 1
ATOM 749 C CA . GLU A 1 87 ? 3.858 2.207 -6.761 1.00 97.50 87 GLU A CA 1
ATOM 750 C C . GLU A 1 87 ? 4.302 1.829 -5.335 1.00 97.50 87 GLU A C 1
ATOM 752 O O . GLU A 1 87 ? 3.463 1.528 -4.484 1.00 97.50 87 GLU A O 1
ATOM 757 N N . GLU A 1 88 ? 5.605 1.890 -5.038 1.00 97.81 88 GLU A N 1
ATOM 758 C CA . GLU A 1 88 ? 6.139 1.633 -3.694 1.00 97.81 88 GLU A CA 1
ATOM 759 C C . GLU A 1 88 ? 5.708 2.711 -2.684 1.00 97.81 88 GLU A C 1
ATOM 761 O O . GLU A 1 88 ? 5.319 2.390 -1.557 1.00 97.81 88 GLU A O 1
ATOM 766 N N . GLU A 1 89 ? 5.710 3.984 -3.086 1.00 97.94 89 GLU A N 1
ATOM 767 C CA . GLU A 1 89 ? 5.246 5.096 -2.251 1.00 97.94 89 GLU A CA 1
ATOM 768 C C . GLU A 1 89 ? 3.736 5.013 -1.974 1.00 97.94 89 GLU A C 1
ATOM 770 O O . GLU A 1 89 ? 3.307 5.178 -0.828 1.00 97.94 89 GLU A O 1
ATOM 775 N N . GLU A 1 90 ? 2.922 4.669 -2.979 1.00 98.06 90 GLU A N 1
ATOM 776 C CA . GLU A 1 90 ? 1.486 4.442 -2.791 1.00 98.06 90 GLU A CA 1
ATOM 777 C C . GLU A 1 90 ? 1.230 3.245 -1.864 1.00 98.06 90 GLU A C 1
ATOM 779 O O . GLU A 1 90 ? 0.393 3.322 -0.959 1.00 98.06 90 GLU A O 1
ATOM 784 N N . GLN A 1 91 ? 1.976 2.148 -2.030 1.00 97.75 91 GLN A N 1
ATOM 785 C CA . GLN A 1 91 ? 1.853 0.984 -1.157 1.00 97.75 91 GLN A CA 1
ATOM 786 C C . GLN A 1 91 ? 2.233 1.323 0.289 1.00 97.75 91 GLN A C 1
ATOM 788 O O . GLN A 1 91 ? 1.552 0.881 1.219 1.00 97.75 91 GLN A O 1
ATOM 793 N N . LYS A 1 92 ? 3.285 2.122 0.496 1.00 98.00 92 LYS A N 1
ATOM 794 C CA . LYS A 1 92 ? 3.685 2.592 1.825 1.00 98.00 92 LYS A CA 1
ATOM 795 C C . LYS A 1 92 ? 2.590 3.450 2.459 1.00 98.00 92 LYS A C 1
ATOM 797 O O . LYS A 1 92 ? 2.200 3.180 3.592 1.00 98.00 92 LYS A O 1
ATOM 802 N N . LYS A 1 93 ? 2.028 4.402 1.710 1.00 97.94 93 LYS A N 1
ATOM 803 C CA . LYS A 1 93 ? 0.932 5.259 2.181 1.00 97.94 93 LYS A CA 1
ATOM 804 C C . LYS A 1 93 ? -0.311 4.451 2.567 1.00 97.94 93 LYS A C 1
ATOM 806 O O . LYS A 1 93 ? -0.899 4.705 3.614 1.00 97.94 93 LYS A O 1
ATOM 811 N N . ARG A 1 94 ? -0.676 3.434 1.777 1.00 97.81 94 ARG A N 1
ATOM 812 C CA . ARG A 1 94 ? -1.789 2.522 2.103 1.00 97.81 94 ARG A CA 1
ATOM 813 C C . ARG A 1 94 ? -1.544 1.738 3.394 1.00 97.81 94 ARG A C 1
ATOM 815 O O . ARG A 1 94 ? -2.475 1.564 4.172 1.00 97.81 94 ARG A O 1
ATOM 822 N N . ARG A 1 95 ? -0.310 1.278 3.638 1.00 97.62 95 ARG A N 1
ATOM 823 C CA . ARG A 1 95 ? 0.044 0.574 4.884 1.00 97.62 95 ARG A CA 1
ATOM 824 C C . ARG A 1 95 ? -0.032 1.493 6.102 1.00 97.62 95 ARG A C 1
ATOM 826 O O . ARG A 1 95 ? -0.583 1.082 7.116 1.00 97.62 95 ARG A O 1
ATOM 833 N N . GLU A 1 96 ? 0.469 2.721 5.990 1.00 97.69 96 GLU A N 1
ATOM 834 C CA . GLU A 1 96 ? 0.387 3.719 7.067 1.00 97.69 96 GLU A CA 1
ATOM 835 C C . GLU A 1 96 ? -1.071 4.092 7.388 1.00 97.69 96 GLU A C 1
ATOM 837 O O . GLU A 1 96 ? -1.444 4.201 8.555 1.00 97.69 96 GLU A O 1
ATOM 842 N N . GLU A 1 97 ? -1.927 4.229 6.370 1.00 97.94 97 GLU A N 1
ATOM 843 C CA . GLU A 1 97 ? -3.358 4.494 6.558 1.00 97.94 97 GLU A CA 1
ATOM 844 C C . GLU A 1 97 ? -4.093 3.309 7.209 1.00 97.94 97 GLU A C 1
ATOM 846 O O . GLU A 1 97 ? -4.908 3.505 8.113 1.00 97.94 97 GLU A O 1
ATOM 851 N N . GLU A 1 98 ? -3.777 2.073 6.811 1.00 98.06 98 GLU A N 1
ATOM 852 C CA . GLU A 1 98 ? -4.342 0.869 7.429 1.00 98.06 98 GLU A CA 1
ATOM 853 C C . GLU A 1 98 ? -3.904 0.718 8.895 1.00 98.06 98 GLU A C 1
ATOM 855 O O . GLU A 1 98 ? -4.719 0.370 9.753 1.00 98.06 98 GLU A O 1
ATOM 860 N N . GLU A 1 99 ? -2.638 1.003 9.204 1.00 97.94 99 GLU A N 1
ATOM 861 C CA . GLU A 1 99 ? -2.126 0.979 10.575 1.00 97.94 99 GLU A CA 1
ATOM 862 C C . GLU A 1 99 ? -2.808 2.042 11.441 1.00 97.94 99 GLU A C 1
ATOM 864 O O . GLU A 1 99 ? -3.272 1.733 12.541 1.00 97.94 99 GLU A O 1
ATOM 869 N N . LYS A 1 100 ? -2.963 3.264 10.920 1.00 98.06 100 LYS A N 1
ATOM 870 C CA . LYS A 1 100 ? -3.686 4.335 11.612 1.00 98.06 100 LYS A CA 1
ATOM 871 C C . LYS A 1 100 ? -5.139 3.946 11.889 1.00 98.06 100 LYS A C 1
ATOM 873 O O . LYS A 1 100 ? -5.614 4.122 13.008 1.00 98.06 100 LYS A O 1
ATOM 878 N N . ARG A 1 101 ? -5.826 3.346 10.912 1.00 97.88 101 ARG A N 1
ATOM 879 C CA . ARG A 1 101 ? -7.204 2.868 11.084 1.00 97.88 101 ARG A CA 1
ATOM 880 C C . ARG A 1 101 ? -7.310 1.778 12.156 1.00 97.88 101 ARG A C 1
ATOM 882 O O . ARG A 1 101 ? -8.242 1.808 12.953 1.00 97.88 101 ARG A O 1
ATOM 889 N N . LYS A 1 102 ? -6.352 0.845 12.215 1.00 97.69 102 LYS A N 1
ATOM 890 C CA . LYS A 1 102 ? -6.302 -0.185 13.271 1.00 97.69 102 LYS A CA 1
ATOM 891 C C . LYS A 1 102 ? -6.079 0.421 14.656 1.00 97.69 102 LYS A C 1
ATOM 893 O O . LYS A 1 102 ? -6.714 -0.020 15.610 1.00 97.69 102 LYS A O 1
ATOM 898 N N . GLN A 1 103 ? -5.215 1.431 14.771 1.00 97.69 103 GLN A N 1
ATOM 899 C CA . GLN A 1 103 ? -4.992 2.136 16.037 1.00 97.69 103 GLN A CA 1
ATOM 900 C C . GLN A 1 103 ? -6.248 2.889 16.503 1.00 97.69 103 GLN A C 1
ATOM 902 O O . GLN A 1 103 ? -6.601 2.811 17.680 1.00 97.69 103 GLN A O 1
ATOM 907 N N . GLU A 1 104 ? -6.954 3.564 15.591 1.00 97.81 104 GLU A N 1
ATOM 908 C CA . GLU A 1 104 ? -8.217 4.249 15.897 1.00 97.81 104 GLU A CA 1
ATOM 909 C C . GLU A 1 104 ? -9.307 3.259 16.352 1.00 97.81 104 GLU A C 1
ATOM 911 O O . GLU A 1 104 ? -9.968 3.498 17.365 1.00 97.81 104 GLU A O 1
ATOM 916 N N . GLU A 1 105 ? -9.440 2.109 15.680 1.00 98.00 105 GLU A N 1
ATOM 917 C CA . GLU A 1 105 ? -10.389 1.050 16.058 1.00 98.00 105 GLU A CA 1
ATOM 918 C C . GLU A 1 105 ? -10.060 0.439 17.435 1.00 98.00 105 GLU A C 1
ATOM 920 O O . GLU A 1 105 ? -10.951 0.198 18.257 1.00 98.00 105 GLU A O 1
ATOM 925 N N . GLU A 1 106 ? -8.777 0.221 17.740 1.00 98.06 106 GLU A N 1
ATOM 926 C CA . GLU A 1 106 ? -8.354 -0.276 19.052 1.00 98.06 106 GLU A CA 1
ATOM 927 C C . GLU A 1 106 ? -8.630 0.750 20.166 1.00 98.06 106 GLU A C 1
ATOM 929 O O . GLU A 1 106 ? -9.087 0.386 21.260 1.00 98.06 106 GLU A O 1
ATOM 934 N N . GLU A 1 107 ? -8.411 2.040 19.899 1.00 98.12 107 GLU A N 1
ATOM 935 C CA . GLU A 1 107 ? -8.719 3.112 20.844 1.00 98.12 107 GLU A CA 1
ATOM 936 C C . GLU A 1 107 ? -10.230 3.226 21.098 1.00 98.12 107 GLU A C 1
ATOM 938 O O . GLU A 1 107 ? -10.654 3.358 22.255 1.00 98.12 107 GLU A O 1
ATOM 943 N N . GLU A 1 108 ? -11.053 3.121 20.054 1.00 98.12 108 GLU A N 1
ATOM 944 C CA . GLU A 1 108 ? -12.511 3.121 20.166 1.00 98.12 108 GLU A CA 1
ATOM 945 C C . GLU A 1 108 ? -13.000 1.929 20.999 1.00 98.12 108 GLU A C 1
ATOM 947 O O . GLU A 1 108 ? -13.718 2.113 21.988 1.00 98.12 108 GLU A O 1
ATOM 952 N N . LYS A 1 109 ? -12.497 0.723 20.717 1.00 97.94 109 LYS A N 1
ATOM 953 C CA . LYS A 1 109 ? -12.807 -0.489 21.489 1.00 97.94 109 LYS A CA 1
ATOM 954 C C . LYS A 1 109 ? -12.392 -0.363 22.957 1.00 97.94 109 LYS A C 1
ATOM 956 O O . LYS A 1 109 ? -13.095 -0.825 23.864 1.00 97.94 109 LYS A O 1
ATOM 961 N N . LYS A 1 110 ? -11.264 0.297 23.238 1.00 97.94 110 LYS A N 1
ATOM 962 C CA . LYS A 1 110 ? -10.802 0.574 24.607 1.00 97.94 110 LYS A CA 1
ATOM 963 C C . LYS A 1 110 ? -11.706 1.585 25.319 1.00 97.94 110 LYS A C 1
ATOM 965 O O . LYS A 1 110 ? -11.999 1.400 26.507 1.00 97.94 110 LYS A O 1
ATOM 970 N N . LYS A 1 111 ? -12.173 2.627 24.622 1.00 97.81 111 LYS A N 1
ATOM 971 C CA . LYS A 1 111 ? -13.145 3.605 25.146 1.00 97.81 111 LYS A CA 1
ATOM 972 C C . LYS A 1 111 ? -14.488 2.943 25.444 1.00 97.81 111 LYS A C 1
ATOM 974 O O . LYS A 1 111 ? -15.022 3.146 26.537 1.00 97.81 111 LYS A O 1
ATOM 979 N N . GLU A 1 112 ? -14.988 2.102 24.544 1.00 98.06 112 GLU A N 1
ATOM 980 C CA . GLU A 1 112 ? -16.242 1.372 24.729 1.00 98.06 112 GLU A CA 1
ATOM 981 C C . GLU A 1 112 ? -16.168 0.429 25.937 1.00 98.06 112 GLU A C 1
ATOM 983 O O . GLU A 1 112 ? -17.001 0.510 26.843 1.00 98.06 112 GLU A O 1
ATOM 988 N N . LYS A 1 113 ? -15.103 -0.377 26.043 1.00 97.69 113 LYS A N 1
ATOM 989 C CA . LYS A 1 113 ? -14.887 -1.270 27.192 1.00 97.69 113 LYS A CA 1
ATOM 990 C C . LYS A 1 113 ? -14.796 -0.504 28.516 1.00 97.69 113 LYS A C 1
ATOM 992 O O . LYS A 1 113 ? -15.288 -0.968 29.546 1.00 97.69 113 LYS A O 1
ATOM 997 N N . LYS A 1 114 ? -14.193 0.692 28.514 1.00 97.94 114 LYS A N 1
ATOM 998 C CA . LYS A 1 114 ? -14.140 1.569 29.696 1.00 97.94 114 LYS A CA 1
ATOM 999 C C . LYS A 1 114 ? -15.525 2.115 30.060 1.00 97.94 114 LYS A C 1
ATOM 1001 O O . LYS A 1 114 ? -15.836 2.194 31.249 1.00 97.94 114 LYS A O 1
ATOM 1006 N N . LYS A 1 115 ? -16.354 2.460 29.069 1.00 98.00 115 LYS A N 1
ATOM 1007 C CA . LYS A 1 115 ? -17.738 2.913 29.273 1.00 98.00 115 LYS A CA 1
ATOM 1008 C C . LYS A 1 115 ? -18.606 1.793 29.850 1.00 98.00 115 LYS A C 1
ATOM 1010 O O . LYS A 1 115 ? -19.216 2.011 30.893 1.00 98.00 115 LYS A O 1
ATOM 1015 N N . GLN A 1 116 ? -18.553 0.591 29.272 1.00 98.00 116 GLN A N 1
ATOM 1016 C CA . GLN A 1 116 ? -19.269 -0.587 29.777 1.00 98.00 116 GLN A CA 1
ATOM 1017 C C . GLN A 1 116 ? -18.874 -0.918 31.224 1.00 98.00 116 GLN A C 1
ATOM 1019 O O . GLN A 1 116 ? -19.738 -1.090 32.078 1.00 98.00 116 GLN A O 1
ATOM 1024 N N . LYS A 1 117 ? -17.572 -0.906 31.552 1.00 98.00 117 LYS A N 1
ATOM 1025 C CA . LYS A 1 117 ? -17.104 -1.152 32.928 1.00 98.00 117 LYS A CA 1
ATOM 1026 C C . LYS A 1 117 ? -17.588 -0.087 33.922 1.00 98.00 117 LYS A C 1
ATOM 1028 O O . LYS A 1 117 ? -17.844 -0.400 35.083 1.00 98.00 117 LYS A O 1
ATOM 1033 N N . LYS A 1 118 ? -17.694 1.178 33.494 1.00 97.88 118 LYS A N 1
ATOM 1034 C CA . LYS A 1 118 ? -18.222 2.266 34.333 1.00 97.88 118 LYS A CA 1
ATOM 1035 C C . LYS A 1 118 ? -19.723 2.098 34.577 1.00 97.88 118 LYS A C 1
ATOM 1037 O O . LYS A 1 118 ? -20.170 2.300 35.701 1.00 97.88 118 LYS A O 1
ATOM 1042 N N . GLU A 1 119 ? -20.474 1.714 33.553 1.00 97.88 119 GLU A N 1
ATOM 1043 C CA . GLU A 1 119 ? -21.913 1.464 33.647 1.00 97.88 119 GLU A CA 1
ATOM 1044 C C . GLU A 1 119 ? -22.226 0.242 34.522 1.00 97.88 119 GLU A C 1
ATOM 1046 O O . GLU A 1 119 ? -23.064 0.331 35.416 1.00 97.88 119 GLU A O 1
ATOM 1051 N N . GLU A 1 120 ? -21.478 -0.855 34.367 1.00 98.06 120 GLU A N 1
ATOM 1052 C CA . GLU A 1 120 ? -21.609 -2.044 35.219 1.00 98.06 120 GLU A CA 1
ATOM 1053 C C . GLU A 1 120 ? -21.322 -1.718 36.692 1.00 98.06 120 GLU A C 1
ATOM 1055 O O . GLU A 1 120 ? -22.054 -2.149 37.584 1.00 98.06 120 GLU A O 1
ATOM 1060 N N . ARG A 1 121 ? -20.280 -0.918 36.960 1.00 97.94 121 ARG A N 1
ATOM 1061 C CA . ARG A 1 121 ? -19.961 -0.479 38.322 1.00 97.94 121 ARG A CA 1
ATOM 1062 C C . ARG A 1 121 ? -21.075 0.383 38.913 1.00 97.94 121 ARG A C 1
ATOM 1064 O O . ARG A 1 121 ? -21.456 0.148 40.053 1.00 97.94 121 ARG A O 1
ATOM 1071 N N . LYS A 1 122 ? -21.625 1.321 38.136 1.00 98.06 122 LYS A N 1
ATOM 1072 C CA . LYS A 1 122 ? -22.741 2.164 38.582 1.00 98.06 122 LYS A CA 1
ATOM 1073 C C . LYS A 1 122 ? -23.980 1.325 38.903 1.00 98.06 122 LYS A C 1
ATOM 1075 O O . LYS A 1 122 ? -24.598 1.532 39.937 1.00 98.06 122 LYS A O 1
ATOM 1080 N N . LYS A 1 123 ? -24.295 0.332 38.065 1.00 98.06 123 LYS A N 1
ATOM 1081 C CA . LYS A 1 123 ? -25.420 -0.584 38.293 1.00 98.06 123 LYS A CA 1
ATOM 1082 C C . LYS A 1 123 ? -25.240 -1.421 39.564 1.00 98.06 123 LYS A C 1
ATOM 1084 O O . LYS A 1 123 ? -26.197 -1.590 40.309 1.00 98.06 123 LYS A O 1
ATOM 1089 N N . LYS A 1 124 ? -24.021 -1.905 39.838 1.00 97.88 124 LYS A N 1
ATOM 1090 C CA . LYS A 1 124 ? -23.705 -2.615 41.092 1.00 97.88 124 LYS A CA 1
ATOM 1091 C C . LYS A 1 124 ? -23.818 -1.710 42.320 1.00 97.88 124 LYS A C 1
ATOM 1093 O O . LYS A 1 124 ? -24.346 -2.154 43.331 1.00 97.88 124 LYS A O 1
ATOM 1098 N N . GLU A 1 125 ? -23.351 -0.465 42.231 1.00 97.88 125 GLU A N 1
ATOM 1099 C CA . GLU A 1 125 ? -23.474 0.517 43.319 1.00 97.88 125 GLU A CA 1
ATOM 1100 C C . GLU A 1 125 ? -24.954 0.858 43.599 1.00 97.88 125 GLU A C 1
ATOM 1102 O O . GLU A 1 125 ? -25.371 0.825 44.754 1.00 97.88 125 GLU A O 1
ATOM 1107 N N . GLU A 1 126 ? -25.773 1.073 42.561 1.00 97.81 126 GLU A N 1
ATOM 1108 C CA . GLU A 1 126 ? -27.225 1.304 42.695 1.00 97.81 126 GLU A CA 1
ATOM 1109 C C . GLU A 1 126 ? -27.967 0.081 43.279 1.00 97.81 126 GLU A C 1
ATOM 1111 O O . GLU A 1 126 ? -28.863 0.228 44.113 1.00 97.81 126 GLU A O 1
ATOM 1116 N N . GLU A 1 127 ? -27.593 -1.141 42.883 1.00 98.00 127 GLU A N 1
ATOM 1117 C CA . GLU A 1 127 ? -28.175 -2.377 43.425 1.00 98.00 127 GLU A CA 1
ATOM 1118 C C . GLU A 1 127 ? -27.798 -2.596 44.901 1.00 98.00 127 GLU A C 1
ATOM 1120 O O . GLU A 1 127 ? -28.645 -2.983 45.712 1.00 98.00 127 GLU A O 1
ATOM 1125 N N . GLU A 1 128 ? -26.549 -2.307 45.280 1.00 98.06 128 GLU A N 1
ATOM 1126 C CA . GLU A 1 128 ? -26.093 -2.397 46.668 1.00 98.06 128 GLU A CA 1
ATOM 1127 C C . GLU A 1 128 ? -26.784 -1.355 47.561 1.00 98.06 128 GLU A C 1
ATOM 1129 O O . 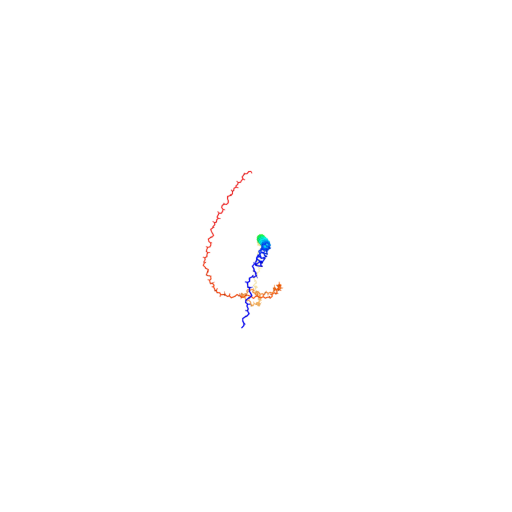GLU A 1 128 ? -27.190 -1.675 48.682 1.00 98.06 128 GLU A O 1
ATOM 1134 N N . GLU A 1 129 ? -26.970 -0.127 47.069 1.00 98.19 129 GLU A N 1
ATOM 1135 C CA . GLU A 1 129 ? -27.703 0.919 47.785 1.00 98.19 129 GLU A CA 1
ATOM 1136 C C . GLU A 1 129 ? -29.168 0.524 48.003 1.00 98.19 129 GLU A C 1
ATOM 1138 O O . GLU A 1 129 ? -29.670 0.602 49.129 1.00 98.19 129 GLU A O 1
ATOM 1143 N N . LYS A 1 130 ? -29.836 0.001 46.967 1.00 98.06 130 LYS A N 1
ATOM 1144 C CA . LYS A 1 130 ? -31.214 -0.492 47.079 1.00 98.06 130 LYS A CA 1
ATOM 1145 C C . LYS A 1 130 ? -31.328 -1.631 48.093 1.00 98.06 130 LYS A C 1
ATOM 1147 O O . LYS A 1 130 ? -32.236 -1.627 48.924 1.00 98.06 130 LYS A O 1
ATOM 1152 N N . ARG A 1 131 ? -30.379 -2.571 48.090 1.00 98.19 131 ARG A N 1
ATOM 1153 C CA . ARG A 1 131 ? -30.341 -3.675 49.060 1.00 98.19 131 ARG A CA 1
ATOM 1154 C C . ARG A 1 131 ? -30.160 -3.174 50.497 1.00 98.19 131 ARG A C 1
ATOM 1156 O O . ARG A 1 131 ? -30.823 -3.688 51.397 1.00 98.19 131 ARG A O 1
ATOM 1163 N N . LYS A 1 132 ? -29.315 -2.159 50.722 1.00 97.88 132 LYS A N 1
ATOM 1164 C CA . LYS A 1 132 ? -29.145 -1.523 52.043 1.00 97.88 132 LYS A CA 1
ATOM 1165 C C . LYS A 1 132 ? -30.422 -0.821 52.508 1.00 97.88 132 LYS A C 1
ATOM 1167 O O . LYS A 1 132 ? -30.802 -0.981 53.666 1.00 97.88 132 LYS A O 1
ATOM 1172 N N . GLN A 1 133 ? -31.109 -0.102 51.617 1.00 97.69 133 GLN A N 1
ATOM 1173 C CA . GLN A 1 133 ? -32.386 0.549 51.935 1.00 97.69 133 GLN A CA 1
ATOM 1174 C C . GLN A 1 133 ? -33.475 -0.473 52.300 1.00 97.69 133 GLN A C 1
ATOM 1176 O O . GLN A 1 133 ? -34.166 -0.301 53.306 1.00 97.69 133 GLN A O 1
ATOM 1181 N N . GLU A 1 134 ? -33.597 -1.568 51.542 1.00 97.88 134 GLU A N 1
ATOM 1182 C CA . GLU A 1 134 ? -34.546 -2.650 51.842 1.00 97.88 134 GLU A CA 1
ATOM 1183 C C . GLU A 1 134 ? -34.235 -3.337 53.185 1.00 97.88 134 GLU A C 1
ATOM 1185 O O . GLU A 1 134 ? -35.148 -3.632 53.965 1.00 97.88 134 GLU A O 1
ATOM 1190 N N . GLU A 1 135 ? -32.956 -3.563 53.501 1.00 97.94 135 GLU A N 1
ATOM 1191 C CA . GLU A 1 135 ? -32.531 -4.140 54.780 1.00 97.94 135 GLU A CA 1
ATOM 1192 C C . GLU A 1 135 ? -32.834 -3.205 55.965 1.00 97.94 135 GLU A C 1
ATOM 1194 O O . GLU A 1 135 ? -33.353 -3.651 56.997 1.00 97.94 135 GLU A O 1
ATOM 1199 N N . GLU A 1 136 ? -32.590 -1.901 55.814 1.00 98.06 136 GLU A N 1
ATOM 1200 C CA . GLU A 1 136 ? -32.918 -0.898 56.829 1.00 98.06 136 GLU A CA 1
ATOM 1201 C C . GLU A 1 136 ? -34.437 -0.801 57.057 1.00 98.06 136 GLU A C 1
ATOM 1203 O O . GLU A 1 136 ? -34.898 -0.767 58.205 1.00 98.06 136 GLU A O 1
ATOM 1208 N N . GLU A 1 137 ? -35.241 -0.835 55.990 1.00 98.00 137 GLU A N 1
ATOM 1209 C CA . GLU A 1 137 ? -36.702 -0.831 56.090 1.00 98.00 137 GLU A CA 1
ATOM 1210 C C . GLU A 1 137 ? -37.220 -2.099 56.792 1.00 98.00 137 GLU A C 1
ATOM 1212 O O . GLU A 1 137 ? -38.090 -2.025 57.671 1.00 98.00 137 GLU A O 1
ATOM 1217 N N . GLN A 1 138 ? -36.654 -3.271 56.479 1.00 97.75 138 GLN A N 1
ATOM 1218 C CA . GLN A 1 138 ? -36.976 -4.511 57.188 1.00 97.75 138 GLN A CA 1
ATOM 1219 C C . GLN A 1 138 ? -36.601 -4.441 58.671 1.00 97.75 138 GLN A C 1
ATOM 1221 O O . GLN A 1 138 ? -37.368 -4.920 59.519 1.00 97.75 138 GLN A O 1
ATOM 1226 N N . ARG A 1 139 ? -35.458 -3.837 59.013 1.00 98.06 139 ARG A N 1
ATOM 1227 C CA . ARG A 1 139 ? -35.025 -3.654 60.404 1.00 98.06 139 ARG A CA 1
ATOM 1228 C C . ARG A 1 139 ? -35.986 -2.735 61.162 1.00 98.06 139 ARG A C 1
ATOM 1230 O O . ARG A 1 139 ? -36.472 -3.139 62.221 1.00 98.06 139 ARG A O 1
ATOM 1237 N N . LYS A 1 140 ? -36.381 -1.598 60.575 1.00 97.69 140 LYS A N 1
ATOM 1238 C CA . LYS A 1 140 ? -37.398 -0.682 61.132 1.00 97.69 140 LYS A CA 1
ATOM 1239 C C . LYS A 1 140 ? -38.757 -1.368 61.315 1.00 97.69 140 LYS A C 1
ATOM 1241 O O . LYS A 1 140 ? -39.400 -1.205 62.353 1.00 97.69 140 LYS A O 1
ATOM 1246 N N . LYS A 1 141 ? -39.199 -2.196 60.357 1.00 97.56 141 LYS A N 1
ATOM 1247 C CA . LYS A 1 141 ? -40.440 -2.991 60.479 1.00 97.56 141 LYS A CA 1
ATOM 1248 C C . LYS A 1 141 ? -40.362 -4.014 61.619 1.00 97.56 141 LYS A C 1
ATOM 1250 O O . LYS A 1 141 ? -41.336 -4.172 62.359 1.00 97.56 141 LYS A O 1
ATOM 1255 N N . LYS A 1 142 ? -39.228 -4.707 61.784 1.00 97.25 142 LYS A N 1
ATOM 1256 C CA . LYS A 1 142 ? -39.009 -5.660 62.890 1.00 97.25 142 LYS A CA 1
ATOM 1257 C C . LYS A 1 142 ? -38.999 -4.956 64.249 1.00 97.25 142 LYS A C 1
ATOM 1259 O O . LYS A 1 142 ? -39.594 -5.473 65.192 1.00 97.25 142 LYS A O 1
ATOM 1264 N N . GLU A 1 143 ? -38.383 -3.783 64.343 1.00 97.69 143 GLU A N 1
ATOM 1265 C CA . GLU A 1 143 ? -38.325 -2.987 65.572 1.00 97.69 143 GLU A CA 1
ATOM 1266 C C . GLU A 1 143 ? -39.704 -2.453 65.983 1.00 97.69 143 GLU A C 1
ATOM 1268 O O . GLU A 1 143 ? -40.136 -2.699 67.110 1.00 97.69 143 GLU A O 1
ATOM 1273 N N . LYS A 1 144 ? -40.475 -1.881 65.045 1.00 97.88 144 LYS A N 1
ATOM 1274 C CA . LYS A 1 144 ? -41.875 -1.480 65.290 1.00 97.88 144 LYS A CA 1
ATOM 1275 C C . LYS A 1 144 ? -42.751 -2.652 65.747 1.00 97.88 144 LYS A C 1
ATOM 1277 O O . LYS A 1 144 ? -43.566 -2.499 66.655 1.00 97.88 144 LYS A O 1
ATOM 1282 N N . LYS A 1 145 ? -42.582 -3.846 65.159 1.00 97.38 145 LYS A N 1
ATOM 1283 C CA . LYS A 1 145 ? -43.298 -5.060 65.603 1.00 97.38 145 LYS A CA 1
ATOM 1284 C C . LYS A 1 145 ? -42.909 -5.476 67.026 1.00 97.38 145 LYS A C 1
ATOM 1286 O O . LYS A 1 145 ? -43.784 -5.912 67.774 1.00 97.38 145 LYS A O 1
ATOM 1291 N N . LYS A 1 146 ? -41.632 -5.351 67.408 1.00 97.62 146 LYS A N 1
ATOM 1292 C CA . LYS A 1 146 ? -41.169 -5.629 68.779 1.00 97.62 146 LYS A CA 1
ATOM 1293 C C . LYS A 1 146 ? -41.751 -4.630 69.782 1.00 97.62 146 LYS A C 1
ATOM 1295 O O . LYS A 1 146 ? -42.310 -5.084 70.775 1.00 97.62 146 LYS A O 1
ATOM 1300 N N . GLN A 1 147 ? -41.710 -3.327 69.489 1.00 97.31 147 GLN A N 1
ATOM 1301 C CA . GLN A 1 147 ? -42.316 -2.292 70.340 1.00 97.31 147 GLN A CA 1
ATOM 1302 C C . GLN A 1 147 ? -43.817 -2.530 70.540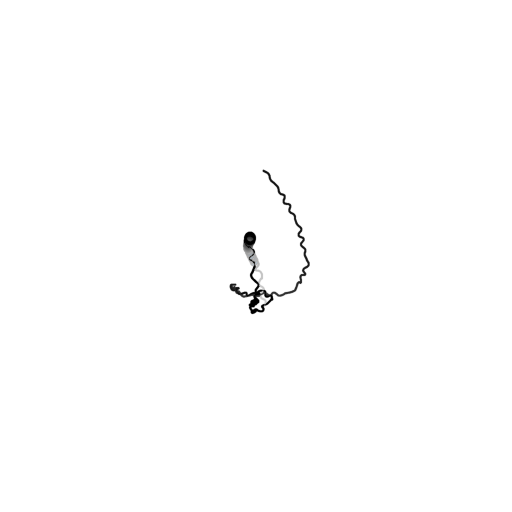 1.00 97.31 147 GLN A C 1
ATOM 1304 O O . GLN A 1 147 ? -44.263 -2.653 71.675 1.00 97.31 147 GLN A O 1
ATOM 1309 N N . LYS A 1 148 ? -44.581 -2.743 69.459 1.00 97.44 148 LYS A N 1
ATOM 1310 C CA . LYS A 1 148 ? -46.029 -3.012 69.549 1.00 97.44 148 LYS A CA 1
ATOM 1311 C C . LYS A 1 148 ? -46.357 -4.282 70.349 1.00 97.44 148 LYS A C 1
ATOM 1313 O O . LYS A 1 148 ? -47.385 -4.357 71.016 1.00 97.44 148 LYS A O 1
ATOM 1318 N N . LYS A 1 149 ? -45.495 -5.306 70.286 1.00 97.44 149 LYS A N 1
ATOM 1319 C CA . LYS A 1 149 ? -45.642 -6.528 71.095 1.00 97.44 149 LYS A CA 1
ATOM 1320 C C . LYS A 1 149 ? -45.348 -6.268 72.576 1.00 97.44 149 LYS A C 1
ATOM 1322 O O . LYS A 1 149 ? -45.998 -6.872 73.422 1.00 97.44 149 LYS A O 1
ATOM 1327 N N . GLN A 1 150 ? -44.378 -5.412 72.885 1.00 96.88 150 GLN A N 1
ATOM 1328 C CA . GLN A 1 150 ? -44.027 -5.041 74.256 1.00 96.88 150 GLN A CA 1
ATOM 1329 C C . GLN A 1 150 ? -45.112 -4.166 74.899 1.00 96.88 150 GLN A C 1
ATOM 1331 O O . GLN A 1 150 ? -45.507 -4.439 76.026 1.00 96.88 150 GLN A O 1
ATOM 1336 N N . GLU A 1 151 ? -45.663 -3.212 74.150 1.00 97.25 151 GLU A N 1
ATOM 1337 C CA . GLU A 1 151 ? -46.789 -2.368 74.569 1.00 97.25 151 GLU A CA 1
ATOM 1338 C C . GLU A 1 151 ? -48.051 -3.200 74.853 1.00 97.25 151 GLU A C 1
ATOM 1340 O O . GLU A 1 151 ? -48.660 -3.064 75.911 1.00 97.25 151 GLU A O 1
ATOM 1345 N N . ARG A 1 152 ? -48.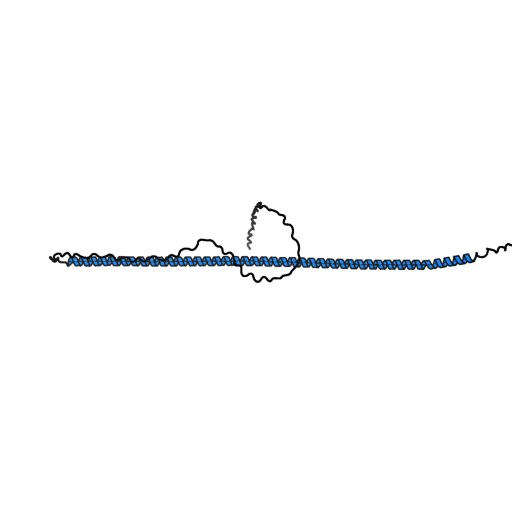388 -4.164 73.977 1.00 97.19 152 ARG A N 1
ATOM 1346 C CA . ARG A 1 152 ? -49.482 -5.122 74.235 1.00 97.19 152 ARG A CA 1
ATOM 1347 C C . ARG A 1 152 ? -49.281 -5.917 75.523 1.00 97.19 152 ARG A C 1
ATOM 1349 O O . ARG A 1 152 ? -50.235 -6.095 76.265 1.00 97.19 152 ARG A O 1
ATOM 1356 N N . LYS A 1 153 ? -48.058 -6.389 75.787 1.00 96.50 153 LYS A N 1
ATOM 1357 C CA . LYS A 1 153 ? -47.749 -7.122 77.025 1.00 96.50 153 LYS A CA 1
ATOM 1358 C C . LYS A 1 153 ? -47.895 -6.246 78.271 1.00 96.50 153 LYS A C 1
ATOM 1360 O O . LYS A 1 153 ? -48.322 -6.755 79.299 1.00 96.50 153 LYS A O 1
ATOM 1365 N N . GLN A 1 154 ? -47.538 -4.964 78.190 1.00 96.31 154 GLN A N 1
ATOM 1366 C CA . GLN A 1 154 ? -47.738 -4.020 79.293 1.00 96.31 154 GLN A CA 1
ATOM 1367 C C . GLN A 1 154 ? -49.227 -3.771 79.550 1.00 96.31 154 GLN A C 1
ATOM 1369 O O . GLN A 1 154 ? -49.659 -3.926 80.687 1.00 96.31 154 GLN A O 1
ATOM 1374 N N . GLN A 1 155 ? -50.022 -3.512 78.504 1.00 95.62 155 GLN A N 1
ATOM 1375 C CA . GLN A 1 155 ? -51.479 -3.373 78.638 1.00 95.62 155 GLN A CA 1
ATOM 1376 C C . GLN A 1 155 ? -52.139 -4.630 79.218 1.00 95.62 155 GLN A C 1
ATOM 1378 O O . GLN A 1 155 ? -53.012 -4.535 80.074 1.00 95.62 155 GLN A O 1
ATOM 1383 N N . GLU A 1 156 ? -51.724 -5.816 78.770 1.00 95.25 156 GLU A N 1
ATOM 1384 C CA . GLU A 1 156 ? -52.253 -7.089 79.268 1.00 95.25 156 GLU A CA 1
ATOM 1385 C C . GLU A 1 156 ? -51.893 -7.309 80.750 1.00 95.25 156 GLU A C 1
ATOM 1387 O O . GLU A 1 156 ? -52.716 -7.803 81.519 1.00 95.25 156 GLU A O 1
ATOM 1392 N N . HIS A 1 157 ? -50.703 -6.874 81.181 1.00 94.44 157 HIS A N 1
ATOM 1393 C CA . HIS A 1 157 ? -50.295 -6.925 82.586 1.00 94.44 157 HIS A CA 1
ATOM 1394 C C . HIS A 1 157 ? -51.071 -5.932 83.468 1.00 94.44 157 HIS A C 1
ATOM 1396 O O . HIS A 1 157 ? -51.525 -6.313 84.547 1.00 94.44 157 HIS A O 1
ATOM 1402 N N . GLU A 1 158 ? -51.282 -4.696 83.008 1.00 93.12 158 GLU A N 1
ATOM 1403 C CA . GLU A 1 158 ? -52.110 -3.701 83.712 1.00 93.12 158 GLU A CA 1
ATOM 1404 C C . GLU A 1 158 ? -53.566 -4.166 83.844 1.00 93.12 158 GLU A C 1
ATOM 1406 O O . GLU A 1 158 ? -54.171 -4.056 84.913 1.00 93.12 158 GLU A O 1
ATOM 1411 N N . GLN A 1 159 ? -54.125 -4.750 82.781 1.00 92.06 159 GLN A N 1
ATOM 1412 C CA . GLN A 1 159 ? -55.490 -5.272 82.786 1.00 92.06 159 GLN A CA 1
ATOM 1413 C C . GLN A 1 159 ? -55.637 -6.486 83.720 1.00 92.06 159 GLN A C 1
ATOM 1415 O O . GLN A 1 159 ? -56.670 -6.645 84.373 1.00 92.06 159 GLN A O 1
ATOM 1420 N N . MET A 1 160 ? -54.596 -7.318 83.834 1.00 90.56 160 MET A N 1
ATOM 1421 C CA . MET A 1 160 ? -54.553 -8.429 84.787 1.00 90.56 160 MET A CA 1
ATOM 1422 C C . MET A 1 160 ? -54.489 -7.935 86.241 1.00 90.56 160 MET A C 1
ATOM 1424 O O . MET A 1 160 ? -55.256 -8.431 87.064 1.00 90.56 160 MET A O 1
ATOM 1428 N N . GLN A 1 161 ? -53.664 -6.926 86.551 1.00 88.19 161 GLN A N 1
ATOM 1429 C CA . GLN A 1 161 ? -53.622 -6.326 87.895 1.00 88.19 161 GLN A CA 1
ATOM 1430 C C . GLN A 1 161 ? -54.963 -5.697 88.300 1.00 88.19 161 GLN A C 1
ATOM 1432 O O . GLN A 1 161 ? -55.393 -5.862 89.440 1.00 88.19 161 GLN A O 1
ATOM 1437 N N . GLN A 1 162 ? -55.666 -5.026 87.378 1.00 84.88 162 GLN A N 1
ATOM 1438 C CA . GLN A 1 162 ? -57.005 -4.495 87.672 1.00 84.88 162 GLN A CA 1
ATOM 1439 C C . GLN A 1 162 ? -58.034 -5.597 87.953 1.00 84.88 162 GLN A C 1
ATOM 1441 O O . GLN A 1 162 ? -58.920 -5.404 88.785 1.00 84.88 162 GLN A O 1
ATOM 1446 N N . ARG A 1 163 ? -57.934 -6.752 87.282 1.00 83.00 163 ARG A N 1
ATOM 1447 C CA . ARG A 1 163 ? -58.845 -7.879 87.525 1.00 83.00 163 ARG A CA 1
ATOM 1448 C C . ARG A 1 163 ? -58.643 -8.515 88.895 1.00 83.00 163 ARG A C 1
ATOM 1450 O O . ARG A 1 163 ? -59.632 -8.869 89.531 1.00 83.00 163 ARG A O 1
ATOM 1457 N N . ASP A 1 164 ? -57.398 -8.628 89.345 1.00 75.94 164 ASP A N 1
ATOM 1458 C CA . ASP A 1 164 ? -57.070 -9.255 90.630 1.00 75.94 164 ASP A CA 1
ATOM 1459 C C . ASP A 1 164 ? -57.571 -8.416 91.823 1.00 75.94 164 ASP A C 1
ATOM 1461 O O . ASP A 1 164 ? -58.008 -8.954 92.834 1.00 75.94 164 ASP A O 1
ATOM 1465 N N . TYR A 1 165 ? -57.640 -7.087 91.672 1.00 68.31 165 TYR A N 1
ATOM 1466 C CA . TYR A 1 165 ? -58.191 -6.190 92.699 1.00 68.31 165 TYR A CA 1
ATOM 1467 C C . TYR A 1 165 ? -59.734 -6.149 92.755 1.00 68.31 165 TYR A C 1
ATOM 1469 O O . TYR A 1 165 ? -60.298 -5.638 93.722 1.00 68.31 165 TYR A O 1
ATOM 1477 N N . GLY A 1 166 ? -60.432 -6.662 91.732 1.00 59.31 166 GLY A N 1
ATOM 1478 C CA . GLY A 1 166 ? -61.901 -6.652 91.637 1.00 59.31 166 GLY A CA 1
ATOM 1479 C C . GLY A 1 166 ? -62.575 -8.011 91.856 1.00 59.31 166 GLY A C 1
ATOM 1480 O O . GLY A 1 166 ? -63.796 -8.075 92.010 1.00 59.31 166 GLY A O 1
ATOM 1481 N N . ALA A 1 167 ? -61.812 -9.103 91.878 1.00 52.75 167 ALA A N 1
ATOM 1482 C CA . ALA A 1 167 ? -62.337 -10.444 92.094 1.00 52.75 167 ALA A CA 1
ATOM 1483 C C . ALA A 1 167 ? -62.434 -10.749 93.597 1.00 52.75 167 ALA A C 1
ATOM 1485 O O . ALA A 1 167 ? -61.601 -11.448 94.168 1.00 52.75 167 ALA A O 1
ATOM 1486 N N . SER A 1 168 ? -63.486 -10.240 94.246 1.00 53.34 168 SER A N 1
ATOM 1487 C CA . SER A 1 168 ? -63.927 -10.809 95.523 1.00 53.34 168 SER A CA 1
ATOM 1488 C C . SER A 1 168 ? -64.210 -12.305 95.293 1.00 53.34 168 SER A C 1
ATOM 1490 O O . SER A 1 168 ? -64.970 -12.627 94.372 1.00 53.34 168 SER A O 1
ATOM 1492 N N . PRO A 1 169 ? -63.567 -13.227 96.034 1.00 51.56 169 PRO A N 1
ATOM 1493 C CA . PRO A 1 169 ? -63.690 -14.657 95.795 1.00 51.56 169 PRO A CA 1
ATOM 1494 C C . PRO A 1 169 ? -65.138 -15.066 96.041 1.00 51.56 169 PRO A C 1
ATOM 1496 O O . PRO A 1 169 ? -65.583 -15.118 97.182 1.00 51.56 169 PRO A O 1
ATOM 1499 N N . ASN A 1 170 ? -65.881 -15.327 94.967 1.00 52.94 170 ASN A N 1
ATOM 1500 C CA . ASN A 1 170 ? -67.224 -15.876 95.065 1.00 52.94 170 ASN A CA 1
ATOM 1501 C C . ASN A 1 170 ? -67.093 -17.391 95.321 1.00 52.94 170 ASN A C 1
ATOM 1503 O O . ASN A 1 170 ? -66.606 -18.112 94.441 1.00 52.94 170 ASN A O 1
ATOM 1507 N N . PRO A 1 171 ? -67.441 -17.887 96.522 1.00 49.72 171 PRO A N 1
ATOM 1508 C CA . PRO A 1 171 ? -67.277 -19.282 96.872 1.00 49.72 171 PRO A CA 1
ATOM 1509 C C . PRO A 1 171 ? -68.451 -20.082 96.310 1.00 49.72 171 PRO A C 1
ATOM 1511 O O . PRO A 1 171 ? -69.566 -20.018 96.815 1.00 49.72 171 PRO A O 1
ATOM 1514 N N . GLY A 1 172 ? -68.175 -20.890 95.291 1.00 46.62 172 GLY A N 1
ATOM 1515 C CA . GLY A 1 172 ? -69.019 -22.034 94.969 1.00 46.62 172 GLY A CA 1
ATOM 1516 C C . GLY A 1 172 ? -69.463 -22.093 93.522 1.00 46.62 172 GLY A C 1
ATOM 1517 O O . GLY A 1 172 ? -70.540 -21.627 93.190 1.00 46.62 172 GLY A O 1
ATOM 1518 N N . HIS A 1 173 ? -68.697 -22.798 92.692 1.00 51.09 173 HIS A N 1
ATOM 1519 C CA . HIS A 1 173 ? -69.304 -23.619 91.650 1.00 51.09 173 HIS A CA 1
ATOM 1520 C C . HIS A 1 173 ? -68.492 -24.911 91.461 1.00 51.09 173 HIS A C 1
ATOM 1522 O O . HIS A 1 173 ? -67.283 -24.847 91.230 1.00 51.09 173 HIS A O 1
ATOM 1528 N N . PRO A 1 174 ? -69.127 -26.088 91.611 1.00 47.56 174 PRO A N 1
ATOM 1529 C CA . PRO A 1 174 ? -68.469 -27.377 91.476 1.00 47.56 174 PRO A CA 1
ATOM 1530 C C . PRO A 1 174 ? -68.134 -27.713 90.018 1.00 47.56 174 PRO A C 1
ATOM 1532 O O . PRO A 1 174 ? -68.876 -27.421 89.082 1.00 47.56 174 PRO A O 1
ATOM 1535 N N . TYR A 1 175 ? -66.984 -28.367 89.888 1.00 41.12 175 TYR A N 1
ATOM 1536 C CA . TYR A 1 175 ? -66.408 -28.999 88.706 1.00 41.12 175 TYR A CA 1
ATOM 1537 C C . TYR A 1 175 ? -67.417 -29.816 87.881 1.00 41.12 175 TYR A C 1
ATOM 1539 O O . TYR A 1 175 ? -68.093 -30.693 88.416 1.00 41.12 175 TYR A O 1
ATOM 1547 N N . THR A 1 176 ? -67.402 -29.636 86.556 1.00 55.53 176 THR A N 1
ATOM 1548 C CA . THR A 1 176 ? -67.841 -30.670 85.604 1.00 55.53 176 THR A CA 1
ATOM 1549 C C . THR A 1 176 ? -66.737 -30.912 84.561 1.00 55.53 176 THR A C 1
ATOM 1551 O O . THR A 1 176 ? -66.238 -29.953 83.971 1.00 55.53 176 THR A O 1
ATOM 1554 N N . PRO A 1 177 ? -66.293 -32.166 84.347 1.00 51.38 177 PRO A N 1
ATOM 1555 C CA . PRO A 1 177 ? -65.287 -32.500 83.346 1.00 51.38 177 PRO A CA 1
ATOM 1556 C C . PRO A 1 177 ? -65.955 -32.741 81.984 1.00 51.38 177 PRO A C 1
ATOM 1558 O O . PRO A 1 177 ? -66.649 -33.738 81.794 1.00 51.38 177 PRO A O 1
ATOM 1561 N N . ILE A 1 178 ? -65.732 -31.847 81.016 1.00 45.97 178 ILE A N 1
ATOM 1562 C CA . ILE A 1 178 ? -66.092 -32.088 79.612 1.00 45.97 178 ILE A CA 1
ATOM 1563 C C . ILE A 1 178 ? -64.910 -32.763 78.910 1.00 45.97 178 ILE A C 1
ATOM 1565 O O . ILE A 1 178 ? -63.886 -32.155 78.606 1.00 45.97 178 ILE A O 1
ATOM 1569 N N . TYR A 1 179 ? -65.080 -34.064 78.691 1.00 50.03 179 TYR A N 1
ATOM 1570 C CA . TYR A 1 179 ? -64.338 -34.865 77.729 1.00 50.03 179 TYR A CA 1
ATOM 1571 C C . TYR A 1 179 ? -64.750 -34.483 76.299 1.00 50.03 179 TYR A C 1
ATOM 1573 O O . TYR A 1 179 ? -65.941 -34.388 76.012 1.00 50.03 179 TYR A O 1
ATOM 1581 N N . GLY A 1 180 ? -63.780 -34.398 75.384 1.00 50.94 180 GLY A N 1
ATOM 1582 C CA . GLY A 1 180 ? -64.023 -34.661 73.961 1.00 50.94 180 GLY A CA 1
ATOM 1583 C C . GLY A 1 180 ? -63.511 -33.604 72.985 1.00 50.94 180 GLY A C 1
ATOM 1584 O O . GLY A 1 180 ? -64.080 -32.526 72.881 1.00 50.94 180 GLY A O 1
ATOM 1585 N N . ALA A 1 181 ? -62.472 -33.969 72.225 1.00 48.22 181 ALA A N 1
ATOM 1586 C CA . ALA A 1 181 ? -62.437 -33.961 70.752 1.00 48.22 181 ALA A CA 1
ATOM 1587 C C . ALA A 1 181 ? -60.996 -33.773 70.246 1.00 48.22 181 ALA A C 1
ATOM 1589 O O . ALA A 1 181 ? -60.394 -32.708 70.364 1.00 48.22 181 ALA A O 1
ATOM 1590 N N . ALA A 1 182 ? -60.450 -34.841 69.667 1.00 58.84 182 ALA A N 1
ATOM 1591 C CA . ALA A 1 182 ? -59.169 -34.847 68.975 1.00 58.84 182 ALA A CA 1
ATOM 1592 C C . ALA A 1 182 ? -59.264 -34.084 67.636 1.00 58.84 182 ALA A C 1
ATOM 1594 O O . ALA A 1 182 ? -60.184 -34.358 66.861 1.00 58.84 182 ALA A O 1
ATOM 1595 N N . PRO A 1 183 ? -58.324 -33.181 67.306 1.00 57.84 183 PRO A N 1
ATOM 1596 C CA . PRO A 1 183 ? -58.233 -32.617 65.966 1.00 57.84 183 PRO A CA 1
ATOM 1597 C C . PRO A 1 183 ? -57.480 -33.574 65.028 1.00 57.84 183 PRO A C 1
ATOM 1599 O O . PRO A 1 183 ? -56.358 -33.996 65.307 1.00 57.84 183 PRO A O 1
ATOM 1602 N N . GLN A 1 184 ? -58.113 -33.915 63.905 1.00 66.44 184 GLN A N 1
ATOM 1603 C CA . GLN A 1 184 ? -57.495 -34.659 62.806 1.00 66.44 184 GLN A CA 1
ATOM 1604 C C . GLN A 1 184 ? -56.386 -33.838 62.113 1.00 66.44 184 GLN A C 1
ATOM 1606 O O . GLN A 1 184 ? -56.509 -32.614 62.016 1.00 66.44 184 GLN A O 1
ATOM 1611 N N . PRO A 1 185 ? -55.329 -34.480 61.578 1.00 67.31 185 PRO A N 1
ATOM 1612 C CA . PRO A 1 185 ? -54.314 -33.803 60.774 1.00 67.31 185 PRO A CA 1
ATOM 1613 C C . PRO A 1 185 ? -54.810 -33.538 59.335 1.00 67.31 185 PRO A C 1
ATOM 1615 O O . PRO A 1 185 ? -55.372 -34.442 58.715 1.00 67.31 185 PRO A O 1
ATOM 1618 N N . PRO A 1 186 ? -54.583 -32.343 58.752 1.00 68.31 186 PRO A N 1
ATOM 1619 C CA . PRO A 1 186 ? -54.864 -32.109 57.341 1.00 68.31 186 PRO A CA 1
ATOM 1620 C C . PRO A 1 186 ? -53.830 -32.808 56.447 1.00 68.31 186 PRO A C 1
ATOM 1622 O O . PRO A 1 186 ? -52.618 -32.653 56.600 1.00 68.31 186 PRO A O 1
ATOM 1625 N N . LEU A 1 187 ? -54.362 -33.578 55.502 1.00 52.09 187 LEU A N 1
ATOM 1626 C CA . LEU A 1 187 ? -53.668 -34.310 54.451 1.00 52.09 187 LEU A CA 1
ATOM 1627 C C . LEU A 1 187 ? -52.859 -33.375 53.540 1.00 52.09 187 LEU A C 1
ATOM 1629 O O . LEU A 1 187 ? -53.326 -32.317 53.119 1.00 52.09 187 LEU A O 1
ATOM 1633 N N . CYS A 1 188 ? -51.649 -33.809 53.199 1.00 51.00 188 CYS A N 1
ATOM 1634 C CA . CYS A 1 188 ? -50.791 -33.200 52.191 1.00 51.00 188 CYS A CA 1
ATOM 1635 C C . CYS A 1 188 ? -51.356 -33.433 50.776 1.00 51.00 188 CYS A C 1
ATOM 1637 O O . CYS A 1 188 ? -51.614 -34.589 50.433 1.00 51.00 188 CYS A O 1
ATOM 1639 N N . PRO A 1 189 ? -51.444 -32.418 49.897 1.00 63.34 189 PRO A N 1
ATOM 1640 C CA . PRO A 1 189 ? -51.484 -32.654 48.461 1.00 63.34 189 PRO A CA 1
ATOM 1641 C C . PRO A 1 189 ? -50.058 -32.676 47.886 1.00 63.34 189 PRO A C 1
ATOM 1643 O O . PRO A 1 189 ? -49.393 -31.648 47.760 1.00 63.34 189 PRO A O 1
ATOM 1646 N N . TYR A 1 190 ? -49.605 -33.876 47.521 1.00 58.12 190 TYR A N 1
ATOM 1647 C CA . TYR A 1 190 ? -48.609 -34.081 46.465 1.00 58.12 190 TYR A CA 1
ATOM 1648 C C . TYR A 1 190 ? -49.130 -33.494 45.141 1.00 58.12 190 TYR A C 1
ATOM 1650 O O . TYR A 1 190 ? -50.326 -33.601 44.861 1.00 58.12 190 TYR A O 1
ATOM 1658 N N . PRO A 1 191 ? -48.235 -33.005 44.269 1.00 65.12 191 PRO A N 1
ATOM 1659 C CA . PRO A 1 191 ? -48.382 -33.360 42.862 1.00 65.12 191 PRO A CA 1
ATOM 1660 C C . PRO A 1 191 ? -47.140 -34.054 42.282 1.00 65.12 191 PRO A C 1
ATOM 1662 O O . PRO A 1 191 ? -46.004 -33.608 42.447 1.00 65.12 191 PRO A O 1
ATOM 1665 N N . SER A 1 192 ? -47.440 -35.169 41.605 1.00 56.16 192 SER A N 1
ATOM 1666 C CA . SER A 1 192 ? -46.760 -35.823 40.473 1.00 56.16 192 SER A CA 1
ATOM 1667 C C . SER A 1 192 ? -45.703 -34.960 39.768 1.00 56.16 192 SER A C 1
ATOM 1669 O O . SER A 1 192 ? -45.970 -33.813 39.431 1.00 56.16 192 SER A O 1
ATOM 1671 N N . LEU A 1 193 ? -44.460 -35.413 39.563 1.00 52.81 193 LEU A N 1
ATOM 1672 C CA . LEU A 1 193 ? -44.009 -36.371 38.529 1.00 52.81 193 LEU A CA 1
ATOM 1673 C C . LEU A 1 193 ? -44.615 -36.142 37.129 1.00 52.81 193 LEU A C 1
ATOM 1675 O O . LEU A 1 193 ? -45.815 -35.942 36.999 1.00 52.81 193 LEU A O 1
ATOM 1679 N N . CYS A 1 194 ? -43.763 -36.309 36.104 1.00 42.94 194 CYS A N 1
ATOM 1680 C CA . CYS A 1 194 ? -43.922 -36.041 34.657 1.00 42.94 194 CYS A CA 1
ATOM 1681 C C . CYS A 1 194 ? -43.450 -34.609 34.303 1.00 42.94 194 CYS A C 1
ATOM 1683 O O . CYS A 1 194 ? -44.025 -33.646 34.779 1.00 42.94 194 CYS A O 1
ATOM 1685 N N . VAL A 1 195 ? -42.405 -34.335 33.512 1.00 51.50 195 VAL A N 1
ATOM 1686 C CA . VAL A 1 195 ? -41.914 -34.988 32.289 1.00 51.50 195 VAL A CA 1
ATOM 1687 C C . VAL A 1 195 ? -40.425 -34.631 32.087 1.00 51.50 195 VAL A C 1
ATOM 1689 O O . VAL A 1 195 ? -40.051 -33.460 32.099 1.00 51.50 195 VAL A O 1
ATOM 1692 N N . GLN A 1 196 ? -39.585 -35.650 31.881 1.00 52.56 196 GLN A N 1
ATOM 1693 C CA . GLN A 1 196 ? -38.290 -35.536 31.195 1.00 52.56 196 GLN A CA 1
ATOM 1694 C C . GLN A 1 196 ? -38.498 -35.090 29.740 1.00 52.56 196 GLN A C 1
ATOM 1696 O O . GLN A 1 196 ? -39.412 -35.589 29.088 1.00 52.56 196 GLN A O 1
ATOM 1701 N N . PRO A 1 197 ? -37.546 -34.345 29.162 1.00 57.06 197 PRO A N 1
ATOM 1702 C CA . PRO A 1 197 ? -36.926 -34.882 27.953 1.00 57.06 197 PRO A CA 1
ATOM 1703 C C . PRO A 1 197 ? -35.485 -35.307 28.193 1.00 57.06 197 PRO A C 1
ATOM 1705 O O . PRO A 1 197 ? -34.610 -34.549 28.606 1.00 57.06 197 PRO A O 1
ATOM 1708 N N . CYS A 1 198 ? -35.289 -36.576 27.894 1.00 48.84 198 CYS A N 1
ATOM 1709 C CA . CYS A 1 198 ? -34.058 -37.237 27.546 1.00 48.84 198 CYS A CA 1
ATOM 1710 C C . CYS A 1 198 ? -33.250 -36.478 26.467 1.00 48.84 198 CYS A C 1
ATOM 1712 O O . CYS A 1 198 ? -33.799 -36.015 25.476 1.00 48.84 198 CYS A O 1
ATOM 1714 N N . TYR A 1 199 ? -31.927 -36.455 26.672 1.00 48.97 199 TYR A N 1
ATOM 1715 C CA . TYR A 1 199 ? -30.856 -36.562 25.671 1.00 48.97 199 TYR A CA 1
ATOM 1716 C C . TYR A 1 199 ? -30.885 -35.651 24.424 1.00 48.97 199 TYR A C 1
ATOM 1718 O O . TYR A 1 199 ? -31.595 -35.923 23.464 1.00 48.97 199 TYR A O 1
ATOM 1726 N N . ASN A 1 200 ? -29.904 -34.737 24.328 1.00 50.72 200 ASN A N 1
ATOM 1727 C CA . ASN A 1 200 ? -29.028 -34.754 23.150 1.00 50.72 200 ASN A CA 1
ATOM 1728 C C . ASN A 1 200 ? -27.625 -34.142 23.367 1.00 50.72 200 ASN A C 1
ATOM 1730 O O . ASN A 1 200 ? -27.460 -32.992 23.755 1.00 50.72 200 ASN A O 1
ATOM 1734 N N . HIS A 1 201 ? -26.647 -35.013 23.106 1.00 45.81 201 HIS A N 1
ATOM 1735 C CA . HIS A 1 201 ? -25.256 -34.864 22.672 1.00 45.81 201 HIS A CA 1
ATOM 1736 C C . HIS A 1 201 ? -24.280 -33.818 23.247 1.00 45.81 201 HIS A C 1
ATOM 1738 O O . HIS A 1 201 ? -24.251 -32.646 22.890 1.00 45.81 201 HIS A O 1
ATOM 1744 N N . LYS A 1 202 ? -23.287 -34.369 23.964 1.00 50.88 202 LYS A N 1
ATOM 1745 C CA . LYS A 1 202 ? -21.871 -34.000 23.826 1.00 50.88 202 LYS A CA 1
ATOM 1746 C C . LYS A 1 202 ? -21.361 -34.465 22.451 1.00 50.88 202 LYS A C 1
ATOM 1748 O O . LYS A 1 202 ? -21.530 -35.640 22.135 1.00 50.88 202 LYS A O 1
ATOM 1753 N N . GLY A 1 203 ? -20.677 -33.603 21.699 1.00 48.44 203 GLY A N 1
ATOM 1754 C CA . GLY A 1 203 ? -19.887 -34.014 20.532 1.00 48.44 203 GLY A CA 1
ATOM 1755 C C . GLY A 1 203 ? -19.512 -32.866 19.594 1.00 48.44 203 GLY A C 1
ATOM 1756 O O . GLY A 1 203 ? -20.380 -32.252 18.991 1.00 48.44 203 GLY A O 1
ATOM 1757 N N . ASN A 1 204 ? -18.210 -32.600 19.480 1.00 51.47 204 ASN A N 1
ATOM 1758 C CA . ASN A 1 204 ? -17.567 -31.731 18.492 1.00 51.47 204 ASN A CA 1
ATOM 1759 C C . ASN A 1 204 ? -18.119 -31.896 17.064 1.00 51.47 204 ASN A C 1
ATOM 1761 O O . ASN A 1 204 ? -18.015 -32.981 16.501 1.00 51.47 204 ASN A O 1
ATOM 1765 N N . CYS A 1 205 ? -18.504 -30.787 16.432 1.00 42.09 205 CYS A N 1
ATOM 1766 C CA . CYS A 1 205 ? -18.422 -30.617 14.981 1.00 42.09 205 CYS A CA 1
ATOM 1767 C C . CYS A 1 205 ? -18.058 -29.149 14.679 1.00 42.09 205 CYS A C 1
ATOM 1769 O O . CYS A 1 205 ? -18.876 -28.266 14.942 1.00 42.09 205 CYS A O 1
ATOM 1771 N N . PRO A 1 206 ? -16.845 -28.844 14.178 1.00 60.22 206 PRO A N 1
ATOM 1772 C CA . PRO A 1 206 ? -16.552 -27.525 13.624 1.00 60.22 206 PRO A CA 1
ATOM 1773 C C . PRO A 1 206 ? -17.316 -27.341 12.300 1.00 60.22 206 PRO A C 1
ATOM 1775 O O . PRO A 1 206 ? -17.436 -28.303 11.537 1.00 60.22 206 PRO A O 1
ATOM 1778 N N . PRO A 1 207 ? -17.815 -26.135 11.976 1.00 57.88 207 PRO A N 1
ATOM 1779 C CA . PRO A 1 207 ? -18.426 -25.894 10.677 1.00 57.88 207 PRO A CA 1
ATOM 1780 C C . PRO A 1 207 ? -17.341 -25.839 9.592 1.00 57.88 207 PRO A C 1
ATOM 1782 O O . PRO A 1 207 ? -16.644 -24.836 9.441 1.00 57.88 207 PRO A O 1
ATOM 1785 N N . ILE A 1 208 ? -17.207 -26.916 8.815 1.00 47.88 208 ILE A N 1
ATOM 1786 C CA . ILE A 1 208 ? -16.566 -26.872 7.499 1.00 47.88 208 ILE A CA 1
ATOM 1787 C C . ILE A 1 208 ? -17.659 -26.602 6.460 1.00 47.88 208 ILE A C 1
ATOM 1789 O O . ILE A 1 208 ? -18.448 -27.472 6.119 1.00 47.88 208 ILE A O 1
ATOM 1793 N N . GLN A 1 209 ? -17.679 -25.342 6.027 1.00 48.84 209 GLN A N 1
ATOM 1794 C CA . GLN A 1 209 ? -17.842 -24.864 4.650 1.00 48.84 209 GLN A CA 1
ATOM 1795 C C . GLN A 1 209 ? -19.000 -25.422 3.803 1.00 48.84 209 GLN A C 1
ATOM 1797 O O . GLN A 1 209 ? -18.881 -26.464 3.170 1.00 48.84 209 GLN A O 1
ATOM 1802 N N . HIS A 1 210 ? -20.021 -24.582 3.607 1.00 42.38 210 HIS A N 1
ATOM 1803 C CA . HIS A 1 210 ? -20.604 -24.413 2.276 1.00 42.38 210 HIS A CA 1
ATOM 1804 C C . HIS A 1 210 ? -20.104 -23.099 1.682 1.00 42.38 210 HIS A C 1
ATOM 1806 O O . HIS A 1 210 ? -20.490 -22.001 2.081 1.00 42.38 210 HIS A O 1
ATOM 1812 N N . ALA A 1 211 ? -19.174 -23.260 0.747 1.00 51.84 211 ALA A N 1
ATOM 1813 C CA . ALA A 1 211 ? -18.797 -22.270 -0.233 1.00 51.84 211 ALA A CA 1
ATOM 1814 C C . ALA A 1 211 ? -19.877 -22.238 -1.319 1.00 51.84 211 ALA A C 1
ATOM 1816 O O . ALA A 1 211 ? -19.885 -23.092 -2.195 1.00 51.84 211 ALA A O 1
ATOM 1817 N N . GLU A 1 212 ? -20.759 -21.244 -1.280 1.00 51.06 212 GLU A N 1
ATOM 1818 C CA . GLU A 1 212 ? -21.579 -20.851 -2.428 1.00 51.06 212 GLU A CA 1
ATOM 1819 C C . GLU A 1 212 ? -21.672 -19.325 -2.451 1.00 51.06 212 GLU A C 1
ATOM 1821 O O . GLU A 1 212 ? -22.562 -18.728 -1.859 1.00 51.06 212 GLU A O 1
ATOM 1826 N N . ASN A 1 213 ? -20.652 -18.695 -3.042 1.00 48.94 213 ASN A N 1
ATOM 1827 C CA . ASN A 1 213 ? -20.744 -17.454 -3.823 1.00 48.94 213 ASN A CA 1
ATOM 1828 C C . ASN A 1 213 ? -19.350 -17.075 -4.349 1.00 48.94 213 ASN A C 1
ATOM 1830 O O . ASN A 1 213 ? -18.774 -16.041 -4.022 1.00 48.94 213 ASN A O 1
ATOM 1834 N N . ALA A 1 214 ? -18.817 -17.947 -5.204 1.00 47.81 214 ALA A N 1
ATOM 1835 C CA . ALA A 1 214 ? -17.768 -17.620 -6.159 1.00 47.81 214 ALA A CA 1
ATOM 1836 C C . ALA A 1 214 ? -18.352 -17.783 -7.571 1.00 47.81 214 ALA A C 1
ATOM 1838 O O . ALA A 1 214 ? -18.132 -18.783 -8.243 1.00 47.81 214 ALA A O 1
ATOM 1839 N N . ALA A 1 215 ? -19.139 -16.798 -8.006 1.00 50.09 215 ALA A N 1
ATOM 1840 C CA . ALA A 1 215 ? -19.612 -16.682 -9.384 1.00 50.09 215 ALA A CA 1
ATOM 1841 C C . ALA A 1 215 ? -19.556 -15.217 -9.838 1.00 50.09 215 ALA A C 1
ATOM 1843 O O . ALA A 1 215 ? -20.572 -14.573 -10.083 1.00 50.09 215 ALA A O 1
ATOM 1844 N N . ARG A 1 216 ? -18.336 -14.673 -9.918 1.00 48.06 216 ARG A N 1
ATOM 1845 C CA . ARG A 1 216 ? -17.974 -13.568 -10.825 1.00 48.06 216 ARG A CA 1
ATOM 1846 C C . ARG A 1 216 ? -16.452 -13.473 -10.979 1.00 48.06 216 ARG A C 1
ATOM 1848 O O . ARG A 1 216 ? -15.840 -12.442 -10.740 1.00 48.06 216 ARG A O 1
ATOM 1855 N N . ALA A 1 217 ? -15.840 -14.579 -11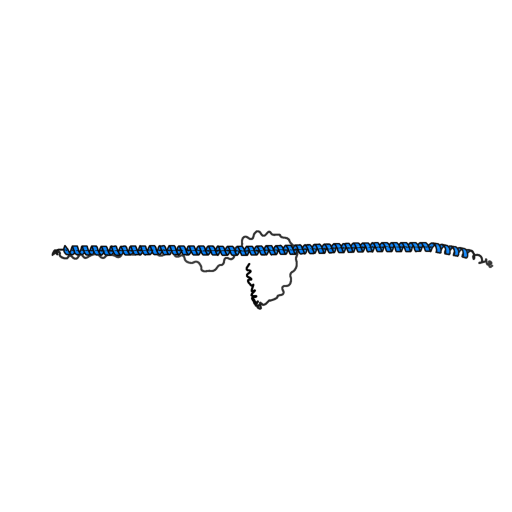.395 1.00 43.97 217 ALA A N 1
ATOM 1856 C CA . ALA A 1 217 ? -14.562 -14.536 -12.092 1.00 43.97 217 ALA A CA 1
ATOM 1857 C C . ALA A 1 217 ? -14.875 -14.650 -13.586 1.00 43.97 217 ALA A C 1
ATOM 1859 O O . ALA A 1 217 ? -15.368 -15.671 -14.060 1.00 43.97 217 ALA A O 1
ATOM 1860 N N . VAL A 1 218 ? -14.670 -13.547 -14.300 1.00 48.28 218 VAL A N 1
ATOM 1861 C CA . VAL A 1 218 ? -14.768 -13.484 -15.754 1.00 48.28 218 VAL A CA 1
ATOM 1862 C C . VAL A 1 218 ? -13.670 -14.376 -16.319 1.00 48.28 218 VAL A C 1
ATOM 1864 O O . VAL A 1 218 ? -12.483 -14.101 -16.158 1.00 48.28 218 VAL A O 1
ATOM 1867 N N . ALA A 1 219 ? -14.089 -15.460 -16.961 1.00 40.69 219 ALA A N 1
ATOM 1868 C CA . ALA A 1 219 ? -13.247 -16.266 -17.817 1.00 40.69 219 ALA A CA 1
ATOM 1869 C C . ALA A 1 219 ? -12.813 -15.420 -19.023 1.00 40.69 219 ALA A C 1
ATOM 1871 O O . ALA A 1 219 ? -13.606 -15.152 -19.923 1.00 40.69 219 ALA A O 1
ATOM 1872 N N . VAL A 1 220 ? -11.544 -15.017 -19.052 1.00 48.00 220 VAL A N 1
ATOM 1873 C CA . VAL A 1 220 ? -10.838 -14.759 -20.309 1.00 48.00 220 VAL A CA 1
ATOM 1874 C C . VAL A 1 220 ? -10.131 -16.060 -20.659 1.00 48.00 220 VAL A C 1
ATOM 1876 O O . VAL A 1 220 ? -9.022 -16.338 -20.211 1.00 48.00 220 VAL A O 1
ATOM 1879 N N . ALA A 1 221 ? -10.842 -16.898 -21.408 1.00 45.38 221 ALA A N 1
ATOM 1880 C CA . ALA A 1 221 ? -10.276 -18.049 -22.084 1.00 45.38 221 ALA A CA 1
ATOM 1881 C C . ALA A 1 221 ? -9.476 -17.550 -23.296 1.00 45.38 221 ALA A C 1
ATOM 1883 O O . ALA A 1 221 ? -10.043 -17.013 -24.245 1.00 45.38 221 ALA A O 1
ATOM 1884 N N . GLY A 1 222 ? -8.159 -17.730 -23.256 1.00 41.66 222 GLY A N 1
ATOM 1885 C CA . GLY A 1 222 ? -7.286 -17.685 -24.424 1.00 41.66 222 GLY A CA 1
ATOM 1886 C C . GLY A 1 222 ? -6.524 -19.010 -24.493 1.00 41.66 222 GLY A C 1
ATOM 1887 O O . GLY A 1 222 ? -5.921 -19.387 -23.487 1.00 41.66 222 GLY A O 1
ATOM 1888 N N . PRO A 1 223 ? -6.572 -19.757 -25.608 1.00 52.69 223 PRO A N 1
ATOM 1889 C CA . PRO A 1 223 ? -5.887 -21.034 -25.720 1.00 52.69 223 PRO A CA 1
ATOM 1890 C C . PRO A 1 223 ? -4.446 -20.838 -26.200 1.00 52.69 223 PRO A C 1
ATOM 1892 O O . PRO A 1 223 ? -4.177 -19.994 -27.052 1.00 52.69 223 PRO A O 1
ATOM 1895 N N . GLY A 1 224 ? -3.556 -21.722 -25.753 1.00 42.62 224 GLY A N 1
ATOM 1896 C CA . GLY A 1 224 ? -2.495 -22.218 -26.626 1.00 42.62 224 GLY A CA 1
ATOM 1897 C C . GLY A 1 224 ? -1.061 -22.050 -26.135 1.00 42.62 224 GLY A C 1
ATOM 1898 O O . GLY A 1 224 ? -0.605 -20.942 -25.879 1.00 42.62 224 GLY A O 1
ATOM 1899 N N . LEU A 1 225 ? -0.355 -23.187 -26.201 1.00 44.25 225 LEU A N 1
ATOM 1900 C CA . LEU 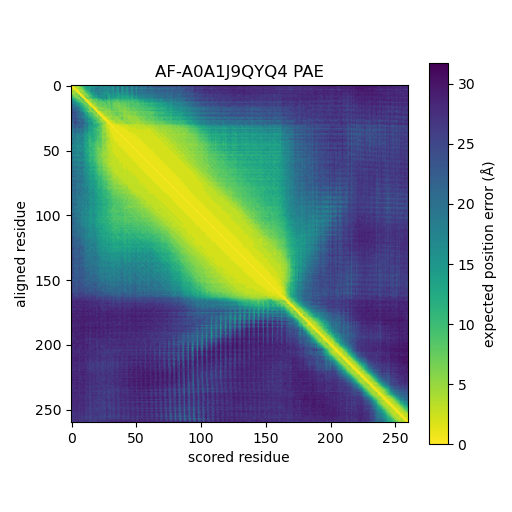A 1 225 ? 1.101 -23.385 -26.186 1.00 44.25 225 LEU A CA 1
ATOM 1901 C C . LEU A 1 225 ? 1.705 -23.294 -24.769 1.00 44.25 225 LEU A C 1
ATOM 1903 O O . LEU A 1 225 ? 1.888 -22.221 -24.220 1.00 44.25 225 LEU A O 1
ATOM 1907 N N . GLY A 1 226 ? 1.963 -24.394 -24.060 1.00 49.75 226 GLY A N 1
ATOM 1908 C CA . GLY A 1 226 ? 2.712 -25.559 -24.524 1.00 49.75 226 GLY A CA 1
ATOM 1909 C C . GLY A 1 226 ? 4.200 -25.313 -24.290 1.00 49.75 226 GLY A C 1
ATOM 1910 O O . GLY A 1 226 ? 4.899 -24.922 -25.218 1.00 49.75 226 GLY A O 1
ATOM 1911 N N . VAL A 1 227 ? 4.668 -25.516 -23.055 1.00 47.44 227 VAL A N 1
ATOM 1912 C CA . VAL A 1 227 ? 6.092 -25.724 -22.763 1.00 47.44 227 VAL A CA 1
ATOM 1913 C C . VAL A 1 227 ? 6.239 -26.626 -21.538 1.00 47.44 227 VAL A C 1
ATOM 1915 O O . VAL A 1 227 ? 5.721 -26.330 -20.463 1.00 47.44 227 VAL A O 1
ATOM 1918 N N . ASP A 1 228 ? 6.919 -27.744 -21.771 1.00 48.62 228 ASP A N 1
ATOM 1919 C CA . ASP A 1 228 ? 7.403 -28.752 -20.835 1.00 48.62 228 ASP A CA 1
ATOM 1920 C C . ASP A 1 228 ? 8.013 -28.196 -19.542 1.00 48.62 228 ASP A C 1
ATOM 1922 O O . ASP A 1 228 ? 8.863 -27.306 -19.564 1.00 48.62 228 ASP A O 1
ATOM 1926 N N . LEU A 1 229 ? 7.676 -28.832 -18.418 1.00 46.06 229 LEU A N 1
ATOM 1927 C CA . LEU A 1 229 ? 8.435 -28.744 -17.171 1.00 46.06 229 LEU A CA 1
ATOM 1928 C C . LEU A 1 229 ? 8.656 -30.157 -16.629 1.00 46.06 229 LEU A C 1
ATOM 1930 O O . LEU A 1 229 ? 7.945 -30.656 -15.758 1.00 46.06 229 LEU A O 1
ATOM 1934 N N . GLY A 1 230 ? 9.657 -30.815 -17.210 1.00 44.31 230 GLY A N 1
ATOM 1935 C CA . GLY A 1 230 ? 10.307 -31.966 -16.607 1.00 44.31 230 GLY A CA 1
ATOM 1936 C C . GLY A 1 230 ? 11.196 -31.552 -15.430 1.00 44.31 230 GLY A C 1
ATOM 1937 O O . GLY A 1 230 ? 11.709 -30.435 -15.381 1.00 44.31 230 GLY A O 1
ATOM 1938 N N . GLY A 1 231 ? 11.422 -32.496 -14.515 1.00 43.53 231 GLY A N 1
ATOM 1939 C CA . GLY A 1 231 ? 12.585 -32.465 -13.625 1.00 43.53 231 GLY A CA 1
ATOM 1940 C C . GLY A 1 231 ? 12.305 -32.168 -12.157 1.00 43.53 231 GLY A C 1
ATOM 1941 O O . GLY A 1 231 ? 12.892 -31.257 -11.584 1.00 43.53 231 GLY A O 1
ATOM 1942 N N . LEU A 1 232 ? 11.467 -32.988 -11.521 1.00 47.56 232 LEU A N 1
ATOM 1943 C CA . LEU A 1 232 ? 11.445 -33.137 -10.069 1.00 47.56 232 LEU A CA 1
ATOM 1944 C C . LEU A 1 232 ? 12.650 -34.005 -9.649 1.00 47.56 232 LEU A C 1
ATOM 1946 O O . LEU A 1 232 ? 12.592 -35.229 -9.737 1.00 47.56 232 LEU A O 1
ATOM 1950 N N . VAL A 1 233 ? 13.744 -33.384 -9.204 1.00 45.38 233 VAL A N 1
ATOM 1951 C CA . VAL A 1 233 ? 14.820 -34.068 -8.465 1.00 45.38 233 VAL A CA 1
ATOM 1952 C C . VAL A 1 233 ? 15.046 -33.306 -7.167 1.00 45.38 233 VAL A C 1
ATOM 1954 O O . VAL A 1 233 ? 15.170 -32.084 -7.159 1.00 45.38 233 VAL A O 1
ATOM 1957 N N . GLY A 1 234 ? 14.975 -34.042 -6.062 1.00 49.97 234 GLY A N 1
ATOM 1958 C CA . GLY A 1 234 ? 14.776 -33.501 -4.731 1.00 49.97 234 GLY A CA 1
ATOM 1959 C C . GLY A 1 234 ? 15.955 -32.734 -4.140 1.00 49.97 234 GLY A C 1
ATOM 1960 O O . GLY A 1 234 ? 17.121 -32.991 -4.423 1.00 49.97 234 GLY A O 1
ATOM 1961 N N . ALA A 1 235 ? 15.607 -31.857 -3.205 1.00 45.66 235 ALA A N 1
ATOM 1962 C CA . ALA A 1 235 ? 16.491 -31.421 -2.142 1.00 45.66 235 ALA A CA 1
ATOM 1963 C C . ALA A 1 235 ? 15.687 -31.437 -0.834 1.00 45.66 235 ALA A C 1
ATOM 1965 O O . ALA A 1 235 ? 14.829 -30.585 -0.604 1.00 45.66 235 ALA A O 1
ATOM 1966 N N . GLN A 1 236 ? 15.941 -32.442 0.010 1.00 47.06 236 GLN A N 1
ATOM 1967 C CA . GLN A 1 236 ? 15.656 -32.340 1.439 1.00 47.06 236 GLN A CA 1
ATOM 1968 C C . GLN A 1 236 ? 16.530 -31.214 1.993 1.00 47.06 236 GLN A C 1
ATOM 1970 O O . GLN A 1 236 ? 17.755 -31.317 1.968 1.00 47.06 236 GLN A O 1
ATOM 1975 N N . ILE A 1 237 ? 15.910 -30.152 2.496 1.00 49.81 237 ILE A N 1
ATOM 1976 C CA . ILE A 1 237 ? 16.601 -29.130 3.278 1.00 49.81 237 ILE A CA 1
ATOM 1977 C C . ILE A 1 237 ? 16.205 -29.350 4.735 1.00 49.81 237 ILE A C 1
ATOM 1979 O O . ILE A 1 237 ? 15.071 -29.098 5.137 1.00 49.81 237 ILE A O 1
ATOM 1983 N N . SER A 1 238 ? 17.154 -29.869 5.509 1.00 53.50 238 SER A N 1
ATOM 1984 C CA . SER A 1 238 ? 17.091 -29.970 6.966 1.00 53.50 238 SER A CA 1
ATOM 1985 C C . SER A 1 238 ? 16.975 -28.579 7.606 1.00 53.50 238 SER A C 1
ATOM 1987 O O . SER A 1 238 ? 17.725 -27.679 7.221 1.00 53.50 238 SER A O 1
ATOM 1989 N N . PRO A 1 239 ? 16.129 -28.380 8.633 1.00 54.88 239 PRO A N 1
ATOM 1990 C CA . PRO A 1 239 ? 16.141 -27.158 9.421 1.00 54.88 239 PRO A CA 1
ATOM 1991 C C . PRO A 1 239 ? 17.224 -27.264 10.505 1.00 54.88 239 PRO A C 1
ATOM 1993 O O . PRO A 1 239 ? 16.965 -27.698 11.625 1.00 54.88 239 PRO A O 1
ATOM 1996 N N . ALA A 1 240 ? 18.459 -26.888 10.172 1.00 50.22 240 ALA A N 1
ATOM 1997 C CA . ALA A 1 240 ? 19.476 -26.587 11.176 1.00 50.22 240 ALA A CA 1
ATOM 1998 C C . ALA A 1 240 ? 19.352 -25.109 11.564 1.00 50.22 240 ALA A C 1
ATOM 2000 O O . ALA A 1 240 ? 19.342 -24.225 10.708 1.00 50.22 240 ALA A O 1
ATOM 2001 N N . GLY A 1 241 ? 19.189 -24.865 12.863 1.00 53.91 241 GLY A N 1
ATOM 2002 C CA . GLY A 1 241 ? 18.918 -23.556 13.430 1.00 53.91 241 GLY A CA 1
ATOM 2003 C C . GLY A 1 241 ? 19.961 -22.502 13.068 1.00 53.91 241 GLY A C 1
ATOM 2004 O O . GLY A 1 241 ? 21.163 -22.708 13.211 1.00 53.91 241 GLY A O 1
ATOM 2005 N N . VAL A 1 242 ? 19.464 -21.332 12.678 1.00 52.69 242 VAL A N 1
ATOM 2006 C CA . VAL A 1 242 ? 20.232 -20.091 12.658 1.00 52.69 242 VAL A CA 1
ATOM 2007 C C . VAL A 1 242 ? 19.597 -19.175 13.693 1.00 52.69 242 VAL A C 1
ATOM 2009 O O . VAL A 1 242 ? 18.574 -18.536 13.454 1.00 52.69 242 VAL A O 1
ATOM 2012 N N . GLY A 1 243 ? 20.196 -19.167 14.883 1.00 47.97 243 GLY A N 1
ATOM 2013 C CA . GLY A 1 243 ? 19.967 -18.132 15.876 1.00 47.97 243 GLY A CA 1
ATOM 2014 C C . GLY A 1 243 ? 20.504 -16.812 15.337 1.00 47.97 243 GLY A C 1
ATOM 2015 O O . GLY A 1 243 ? 21.714 -16.625 15.225 1.00 47.97 243 GLY A O 1
ATOM 2016 N N . VAL A 1 244 ? 19.603 -15.896 14.992 1.00 51.81 244 VAL A N 1
ATOM 2017 C CA . VAL A 1 244 ? 19.966 -14.505 14.732 1.00 51.81 244 VAL A CA 1
ATOM 2018 C C . VAL A 1 244 ? 20.007 -13.798 16.080 1.00 51.81 244 VAL A C 1
ATOM 2020 O O . VAL A 1 244 ? 18.977 -13.492 16.678 1.00 51.81 244 VAL A O 1
ATOM 2023 N N . ASN A 1 245 ? 21.226 -13.580 16.571 1.00 47.62 245 ASN A N 1
ATOM 2024 C CA . ASN A 1 245 ? 21.501 -12.691 17.690 1.00 47.62 245 ASN A CA 1
ATOM 2025 C C . ASN A 1 245 ? 21.038 -11.274 17.330 1.00 47.62 245 ASN A C 1
ATOM 2027 O O . ASN A 1 245 ? 21.624 -10.613 16.474 1.00 47.62 245 ASN A O 1
ATOM 2031 N N . ILE A 1 246 ? 19.997 -10.805 18.015 1.00 50.28 246 ILE A N 1
ATOM 2032 C CA . ILE A 1 246 ? 19.611 -9.396 18.052 1.00 50.28 246 ILE A CA 1
ATOM 2033 C C . ILE A 1 246 ? 20.632 -8.695 18.953 1.00 50.28 246 ILE A C 1
ATOM 2035 O O . ILE A 1 246 ? 20.467 -8.626 20.170 1.00 50.28 246 ILE A O 1
ATOM 2039 N N . LEU A 1 247 ? 21.733 -8.226 18.363 1.00 56.22 247 LEU A N 1
ATOM 2040 C CA . LEU A 1 247 ? 22.659 -7.331 19.046 1.00 56.22 247 LEU A CA 1
ATOM 2041 C C . LEU A 1 247 ? 22.070 -5.917 18.995 1.00 56.22 247 LEU A C 1
ATOM 2043 O O . LEU A 1 247 ? 21.994 -5.291 17.938 1.00 56.22 247 LEU A O 1
ATOM 2047 N N . GLY A 1 248 ? 21.608 -5.443 20.150 1.00 46.56 248 GLY A N 1
ATOM 2048 C CA . GLY A 1 248 ? 21.076 -4.101 20.332 1.00 46.56 248 GLY A CA 1
ATOM 2049 C C . GLY A 1 248 ? 22.134 -3.031 20.079 1.00 46.56 248 GLY A C 1
ATOM 2050 O O . GLY A 1 248 ? 23.120 -2.928 20.806 1.00 46.56 248 GLY A O 1
ATOM 2051 N N . ALA A 1 249 ? 21.892 -2.192 19.075 1.00 50.06 249 ALA A N 1
ATOM 2052 C CA . ALA A 1 249 ? 22.557 -0.907 18.938 1.00 50.06 249 ALA A CA 1
ATOM 2053 C C . ALA A 1 249 ? 21.742 0.146 19.707 1.00 50.06 249 ALA A C 1
ATOM 2055 O O . ALA A 1 249 ? 20.750 0.679 19.215 1.00 50.06 249 ALA A O 1
ATOM 2056 N N . SER A 1 250 ? 22.161 0.428 20.942 1.00 48.47 250 SER A N 1
ATOM 2057 C CA . SER A 1 250 ? 21.695 1.574 21.726 1.00 48.47 250 SER A CA 1
ATOM 2058 C C . SER A 1 250 ? 22.193 2.872 21.089 1.00 48.47 250 SER A C 1
ATOM 2060 O O . SER A 1 250 ? 23.306 3.323 21.364 1.00 48.47 250 SER A O 1
ATOM 2062 N N . ALA A 1 251 ? 21.371 3.495 20.247 1.00 57.59 251 ALA A N 1
ATOM 2063 C CA . ALA A 1 251 ? 21.605 4.857 19.786 1.00 57.59 251 ALA A CA 1
ATOM 2064 C C . ALA A 1 251 ? 21.249 5.848 20.910 1.00 57.59 251 ALA A C 1
ATOM 2066 O O . ALA A 1 251 ? 20.090 6.203 21.117 1.00 57.59 251 ALA A O 1
ATOM 2067 N N . LYS A 1 252 ? 22.270 6.290 21.654 1.00 59.25 252 LYS A N 1
ATOM 2068 C CA . LYS A 1 252 ? 22.226 7.511 22.471 1.00 59.25 252 LYS A CA 1
ATOM 2069 C C . LYS A 1 252 ? 22.100 8.712 21.530 1.00 59.25 252 LYS A C 1
ATOM 2071 O O . LYS A 1 252 ? 23.105 9.183 21.006 1.00 59.25 252 LYS A O 1
ATOM 2076 N N . LEU A 1 253 ? 20.886 9.210 21.319 1.00 60.44 253 LEU A N 1
ATOM 2077 C CA . LEU A 1 253 ? 20.683 10.547 20.764 1.00 60.44 253 LEU A CA 1
ATOM 2078 C C . LEU A 1 253 ? 20.698 11.547 21.920 1.00 60.44 253 LEU A C 1
ATOM 2080 O O . LEU A 1 253 ? 19.820 11.548 22.782 1.00 60.44 253 LEU A O 1
ATOM 2084 N N . GLY A 1 254 ? 21.774 12.331 21.961 1.00 60.09 254 GLY A N 1
ATOM 2085 C CA . GLY A 1 254 ? 21.979 13.417 22.905 1.00 60.09 254 GLY A CA 1
ATOM 2086 C C . GLY A 1 254 ? 20.940 14.513 22.708 1.00 60.09 254 GLY A C 1
ATOM 2087 O O . GLY A 1 254 ? 20.723 15.005 21.604 1.00 60.09 254 GLY A O 1
ATOM 2088 N N . PHE A 1 255 ? 20.303 14.871 23.813 1.00 57.12 255 PHE A N 1
ATOM 2089 C CA . PHE A 1 255 ? 19.394 15.993 23.946 1.00 57.12 255 PHE A CA 1
ATOM 2090 C C . PHE A 1 255 ? 20.245 17.265 24.084 1.00 57.12 255 PHE A C 1
ATOM 2092 O O . PHE A 1 255 ? 20.800 17.529 25.150 1.00 57.12 255 PHE A O 1
ATOM 2099 N N . SER A 1 256 ? 20.413 18.022 23.001 1.00 62.06 256 SER A N 1
ATOM 2100 C CA . SER A 1 256 ? 21.010 19.360 23.058 1.00 62.06 256 SER A CA 1
ATOM 2101 C C . SER A 1 256 ? 19.901 20.375 23.308 1.00 62.06 256 SER A C 1
ATOM 2103 O O . SER A 1 256 ? 19.140 20.720 22.408 1.00 62.06 256 SER A O 1
ATOM 2105 N N . VAL A 1 257 ? 19.804 20.813 24.561 1.00 66.00 257 VAL A N 1
ATOM 2106 C CA . VAL A 1 257 ? 19.047 21.996 24.977 1.00 66.00 257 VAL A CA 1
ATOM 2107 C C . VAL A 1 257 ? 19.719 23.217 24.350 1.00 66.00 257 VAL A C 1
ATOM 2109 O O . VAL A 1 257 ? 20.913 23.427 24.553 1.00 66.00 257 VAL A O 1
ATOM 2112 N N . PHE A 1 258 ? 18.968 23.996 23.576 1.00 63.59 258 PHE A N 1
ATOM 2113 C CA . PHE A 1 258 ? 19.378 25.319 23.112 1.00 63.59 258 PHE A CA 1
ATOM 2114 C C . PHE A 1 258 ? 18.516 26.337 23.866 1.00 63.59 258 PHE A C 1
ATOM 2116 O O . PHE A 1 258 ? 17.315 26.434 23.619 1.00 63.59 258 PHE A O 1
ATOM 2123 N N . GLU A 1 259 ? 19.121 27.014 24.841 1.00 62.97 259 GLU A N 1
ATOM 2124 C CA . GLU A 1 259 ? 18.627 28.281 25.385 1.00 62.97 259 GLU A CA 1
ATOM 2125 C C . GLU A 1 259 ? 18.913 29.387 24.366 1.00 62.97 259 GLU A C 1
ATOM 2127 O O . GLU A 1 259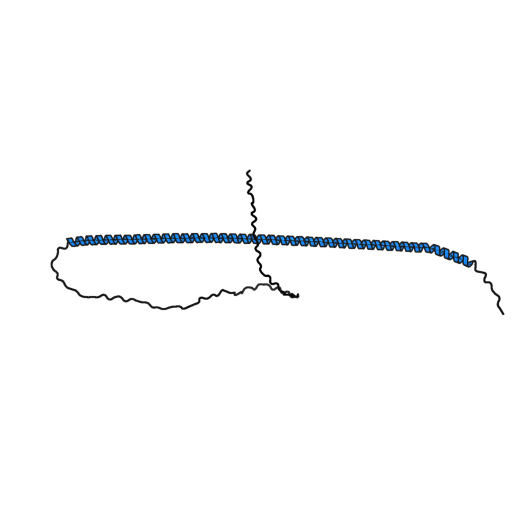 ? 20.050 29.510 23.903 1.00 62.97 259 GLU A O 1
ATOM 2132 N N . LEU A 1 260 ? 17.891 30.183 24.049 1.00 61.91 260 LEU A N 1
ATOM 2133 C CA . LEU A 1 260 ? 17.990 31.585 23.639 1.00 61.91 260 LEU A CA 1
ATOM 2134 C C . LEU A 1 260 ? 16.634 32.265 23.840 1.00 61.91 260 LEU A C 1
ATOM 2136 O O . LEU A 1 260 ? 15.617 31.679 23.403 1.00 61.91 260 LEU A O 1
#

pLDDT: mean 75.4, std 22.42, range [40.69, 98.19]

Sequence (260 aa):
MNPPGKNAFTDVEDVVTATSREFNQSNMRRPEEEREKEEREKKEKEERERKEKEEKEKEEKKKKKEKEKKKKEKKKKQEEEEKKKQEEEEQKKRREEEEKRKQEEEEEKKKEKKKQKKEERKKKEEEEEKRKQEEEEQRKKKEKKKQKKQERKQQEHEQMQQRDYGASPNPGHPYTPIYGAAPQPPLCPYPSLCVQPCYNHKGNCPPIQHAENAARAVAVAGPGLGVDLGGLVGAQISPAGVGVNILGASAKLGFSVFEL

Organism: NCBI:txid236234